Protein AF-A0A1C4CZJ8-F1 (afdb_monomer_lite)

Structure (mmCIF, N/CA/C/O backbone):
data_AF-A0A1C4CZJ8-F1
#
_entry.id   AF-A0A1C4CZJ8-F1
#
loop_
_atom_site.group_PDB
_atom_site.id
_atom_site.type_symbol
_atom_site.label_atom_id
_atom_site.label_alt_id
_atom_site.label_comp_id
_atom_site.label_asym_id
_atom_site.label_entity_id
_atom_site.label_seq_id
_atom_site.pdbx_PDB_ins_code
_atom_site.Cartn_x
_atom_site.Cartn_y
_atom_site.Cartn_z
_atom_site.occupancy
_atom_site.B_iso_or_equiv
_atom_site.auth_seq_id
_atom_site.auth_comp_id
_atom_site.auth_asym_id
_atom_site.auth_atom_id
_atom_site.pdbx_PDB_model_num
ATOM 1 N N . MET A 1 1 ? -1.685 67.846 -7.386 1.00 31.95 1 MET A N 1
ATOM 2 C CA . MET A 1 1 ? -1.400 66.617 -8.172 1.00 31.95 1 MET A CA 1
ATOM 3 C C . MET A 1 1 ? -0.117 66.010 -7.624 1.00 31.95 1 MET A C 1
ATOM 5 O O . MET A 1 1 ? 0.837 66.754 -7.534 1.00 31.95 1 MET A O 1
ATOM 9 N N . LYS A 1 2 ? 0.041 64.753 -7.216 1.00 33.94 2 LYS A N 1
ATOM 10 C CA . LYS A 1 2 ? -0.806 63.566 -7.037 1.00 33.94 2 LYS A CA 1
ATOM 11 C C . LYS A 1 2 ? -0.038 62.727 -5.995 1.00 33.94 2 LYS A C 1
ATOM 13 O O . LYS A 1 2 ? 1.091 62.341 -6.269 1.00 33.94 2 LYS A O 1
ATOM 18 N N . TYR A 1 3 ? -0.624 62.457 -4.831 1.00 34.44 3 TYR A N 1
ATOM 19 C CA . TYR A 1 3 ? -0.127 61.414 -3.932 1.00 34.44 3 TYR A CA 1
ATOM 20 C C . TYR A 1 3 ? -0.609 60.072 -4.488 1.00 34.44 3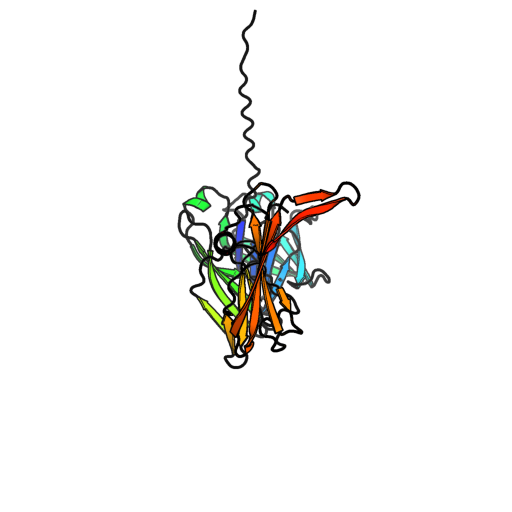 TYR A C 1
ATOM 22 O O . TYR A 1 3 ? -1.804 59.785 -4.441 1.00 34.44 3 TYR A O 1
ATOM 30 N N . ILE A 1 4 ? 0.287 59.275 -5.069 1.00 41.50 4 ILE A N 1
ATOM 31 C CA . ILE A 1 4 ? -0.025 57.895 -5.452 1.00 41.50 4 ILE A CA 1
ATOM 32 C C . ILE A 1 4 ? 0.259 57.027 -4.227 1.00 41.50 4 ILE A C 1
ATOM 34 O O . ILE A 1 4 ? 1.407 56.776 -3.874 1.00 41.50 4 ILE A O 1
ATOM 38 N N . LYS A 1 5 ? -0.816 56.617 -3.548 1.00 36.28 5 LYS A N 1
ATOM 39 C CA . LYS A 1 5 ? -0.796 55.536 -2.563 1.00 36.28 5 LYS A CA 1
ATOM 40 C C . LYS A 1 5 ? -0.409 54.247 -3.291 1.00 36.28 5 LYS A C 1
ATOM 42 O O . LYS A 1 5 ? -1.208 53.722 -4.062 1.00 36.28 5 LYS A O 1
ATOM 47 N N . CYS A 1 6 ? 0.785 53.726 -3.028 1.00 35.84 6 CYS A N 1
ATOM 48 C CA . CYS A 1 6 ? 1.094 52.328 -3.301 1.00 35.84 6 CYS A CA 1
ATOM 49 C C . CYS A 1 6 ? 0.347 51.478 -2.269 1.00 35.84 6 CYS A C 1
ATOM 51 O O . CYS A 1 6 ? 0.810 51.301 -1.145 1.00 35.84 6 CYS A O 1
ATOM 53 N N . ILE A 1 7 ? -0.840 50.995 -2.632 1.00 41.06 7 ILE A N 1
ATOM 54 C CA . ILE A 1 7 ? -1.474 49.885 -1.924 1.00 41.06 7 ILE A CA 1
ATOM 55 C C . ILE A 1 7 ? -0.689 48.639 -2.338 1.00 41.06 7 ILE A C 1
ATOM 57 O O . ILE A 1 7 ? -0.854 48.140 -3.450 1.00 41.06 7 ILE A O 1
ATOM 61 N N . LEU A 1 8 ? 0.210 48.178 -1.466 1.00 35.03 8 LEU A N 1
ATOM 62 C CA . LEU A 1 8 ? 0.761 46.829 -1.539 1.00 35.03 8 LEU A CA 1
ATOM 63 C C . LEU A 1 8 ? -0.397 45.874 -1.228 1.00 35.03 8 LEU A C 1
ATOM 65 O O . LEU A 1 8 ? -0.739 45.640 -0.071 1.00 35.03 8 LEU A O 1
ATOM 69 N N . LEU A 1 9 ? -1.060 45.384 -2.271 1.00 35.41 9 LEU A N 1
ATOM 70 C CA . LEU A 1 9 ? -1.997 44.279 -2.155 1.00 35.41 9 LEU A CA 1
ATOM 71 C C . LEU A 1 9 ? -1.159 42.995 -2.128 1.00 35.41 9 LEU A C 1
ATOM 73 O O . LEU A 1 9 ? -0.957 42.346 -3.152 1.00 35.41 9 LEU A O 1
ATOM 77 N N . THR A 1 10 ? -0.594 42.663 -0.968 1.00 40.28 10 THR A N 1
ATOM 78 C CA . THR A 1 10 ? -0.013 41.341 -0.730 1.00 40.28 10 THR A CA 1
ATOM 79 C C . THR A 1 10 ? -1.184 40.369 -0.658 1.00 40.28 10 THR A C 1
ATOM 81 O O . THR A 1 10 ? -1.762 40.141 0.402 1.00 40.28 10 THR A O 1
ATOM 84 N N . ILE A 1 11 ? -1.597 39.843 -1.810 1.00 35.19 11 ILE A N 1
ATOM 85 C CA . ILE A 1 11 ? -2.427 38.645 -1.856 1.00 35.19 11 ILE A CA 1
ATOM 86 C C . ILE A 1 11 ? -1.516 37.527 -1.345 1.00 35.19 11 ILE A C 1
ATOM 88 O O . ILE A 1 11 ? -0.786 36.900 -2.109 1.00 35.19 11 ILE A O 1
ATOM 92 N N . LEU A 1 12 ? -1.505 37.325 -0.026 1.00 32.09 12 LEU A N 1
ATOM 93 C CA . LEU A 1 12 ? -1.141 36.047 0.563 1.00 32.09 12 LEU A CA 1
ATOM 94 C C . LEU A 1 12 ? -2.204 35.065 0.066 1.00 32.09 12 LEU A C 1
ATOM 96 O O . LEU A 1 12 ? -3.232 34.857 0.704 1.00 32.09 12 LEU A O 1
ATOM 100 N N . LEU A 1 13 ? -1.967 34.503 -1.120 1.00 31.55 13 LEU A N 1
ATOM 101 C CA . LEU A 1 13 ? -2.431 33.168 -1.458 1.00 31.55 13 LEU A CA 1
ATOM 102 C C . LEU A 1 13 ? -1.753 32.257 -0.436 1.00 31.55 13 LEU A C 1
ATOM 104 O O . LEU A 1 13 ? -0.698 31.694 -0.702 1.00 31.55 13 LEU A O 1
ATOM 108 N N . ILE A 1 14 ? -2.301 32.201 0.777 1.00 34.28 14 ILE A N 1
ATOM 109 C CA . ILE A 1 14 ? -2.094 31.044 1.627 1.00 34.28 14 ILE A CA 1
ATOM 110 C C . ILE A 1 14 ? -2.815 29.961 0.825 1.00 34.28 14 ILE A C 1
ATOM 112 O O . ILE A 1 14 ? -4.039 30.075 0.678 1.00 34.28 14 ILE A O 1
ATOM 116 N N . PRO A 1 15 ? -2.111 29.000 0.193 1.00 33.44 15 PRO A N 1
ATOM 117 C CA . PRO A 1 15 ? -2.809 27.834 -0.321 1.00 33.44 15 PRO A CA 1
ATOM 118 C C . PRO A 1 15 ? -3.669 27.343 0.839 1.00 33.44 15 PRO A C 1
ATOM 120 O O . PRO A 1 15 ? -3.213 27.371 1.982 1.00 33.44 15 PRO A O 1
ATOM 123 N N . ALA A 1 16 ? -4.934 27.013 0.596 1.00 36.19 16 ALA A N 1
ATOM 124 C CA . ALA A 1 16 ? -5.705 26.309 1.603 1.00 36.19 16 ALA A CA 1
ATOM 125 C C . ALA A 1 16 ? -4.927 25.015 1.862 1.00 36.19 16 ALA A C 1
ATOM 127 O O . ALA A 1 16 ? -4.999 24.087 1.062 1.00 36.19 16 ALA A O 1
ATOM 128 N N . ILE A 1 17 ? -4.063 25.020 2.880 1.00 41.72 17 ILE A N 1
ATOM 129 C CA . ILE A 1 17 ? -3.249 23.872 3.230 1.00 41.72 17 ILE A CA 1
ATOM 130 C C . ILE A 1 17 ? -4.285 22.870 3.698 1.00 41.72 17 ILE A C 1
ATOM 132 O O . ILE A 1 17 ? -4.881 23.042 4.761 1.00 41.72 17 ILE A O 1
ATOM 136 N N . SER A 1 18 ? -4.571 21.887 2.847 1.00 44.38 18 SER A N 1
ATOM 137 C CA . SER A 1 18 ? -5.328 20.722 3.263 1.00 44.38 18 SER A CA 1
ATOM 138 C C . SER A 1 18 ? -4.590 20.162 4.470 1.00 44.38 18 SER A C 1
ATOM 140 O O . SER A 1 18 ? -3.428 19.768 4.373 1.00 44.38 18 SER A O 1
ATOM 142 N N . HIS A 1 19 ? -5.201 20.239 5.646 1.00 57.56 19 HIS A N 1
ATOM 143 C CA . HIS A 1 19 ? -4.617 19.677 6.847 1.00 57.56 19 HIS A CA 1
ATOM 144 C C . HIS A 1 19 ? -4.974 18.194 6.854 1.00 57.56 19 HIS A C 1
ATOM 146 O O . HIS A 1 19 ? -5.987 17.810 7.425 1.00 57.56 19 HIS A O 1
ATOM 152 N N . ALA A 1 20 ? -4.158 17.352 6.218 1.00 75.00 20 ALA A N 1
ATOM 153 C CA . ALA A 1 20 ? -4.261 15.911 6.416 1.00 75.00 20 ALA A CA 1
ATOM 154 C C . ALA A 1 20 ? -4.002 15.607 7.900 1.00 75.00 20 ALA A C 1
ATOM 156 O O . ALA A 1 20 ? -2.890 15.804 8.410 1.00 75.00 20 ALA A O 1
ATOM 157 N N . ILE A 1 21 ? -5.057 15.201 8.604 1.00 84.56 21 ILE A N 1
ATOM 158 C CA . ILE A 1 21 ? -5.032 14.816 10.013 1.00 84.56 21 ILE A CA 1
ATOM 159 C C . ILE A 1 21 ? -5.377 13.339 10.093 1.00 84.56 21 ILE A C 1
ATOM 161 O O . ILE A 1 21 ? -6.466 12.921 9.706 1.00 84.56 21 ILE A O 1
ATOM 165 N N . PHE A 1 22 ? -4.460 12.574 10.669 1.00 88.88 22 PHE A N 1
ATOM 166 C CA . PHE A 1 22 ? -4.646 11.165 10.955 1.00 88.88 22 PHE A CA 1
ATOM 167 C C . PHE A 1 22 ? -5.041 10.993 12.411 1.00 88.88 22 PHE A C 1
ATOM 169 O O . PHE A 1 22 ? -4.367 11.523 13.298 1.00 88.88 22 PHE A O 1
ATOM 176 N N . ARG A 1 23 ? -6.096 10.222 12.677 1.00 91.12 23 ARG A N 1
ATOM 177 C CA . ARG A 1 23 ? -6.500 9.871 14.044 1.00 91.12 23 ARG A CA 1
ATOM 178 C C . ARG A 1 23 ? -6.767 8.393 14.183 1.00 91.12 23 ARG A C 1
ATOM 180 O O . ARG A 1 23 ? -7.381 7.791 13.307 1.00 91.12 23 ARG A O 1
ATOM 187 N N . ILE A 1 24 ? -6.365 7.849 15.325 1.00 95.19 24 ILE A N 1
ATOM 188 C CA . ILE A 1 24 ? -6.707 6.489 15.728 1.00 95.19 24 ILE A CA 1
ATOM 189 C C . ILE A 1 24 ? -7.579 6.577 16.968 1.00 95.19 24 ILE A C 1
ATOM 191 O O . ILE A 1 24 ? -7.244 7.257 17.942 1.00 95.19 24 ILE A O 1
ATOM 195 N N . TYR A 1 25 ? -8.689 5.862 16.918 1.00 95.81 25 TYR A N 1
ATOM 196 C CA . TYR A 1 25 ? -9.592 5.672 18.032 1.00 95.81 25 TYR A CA 1
ATOM 197 C C . TYR A 1 25 ? -9.730 4.186 18.321 1.00 95.81 25 TYR A C 1
ATOM 199 O O . TYR A 1 25 ? -9.863 3.379 17.406 1.00 95.81 25 TYR A O 1
ATOM 207 N N . THR A 1 26 ? -9.751 3.820 19.595 1.00 97.50 26 THR A N 1
ATOM 208 C CA . THR A 1 26 ? -9.978 2.439 20.032 1.00 97.50 26 THR A CA 1
ATOM 209 C C . THR A 1 26 ? -11.101 2.403 21.050 1.00 97.50 26 THR A C 1
ATOM 211 O O . THR A 1 26 ? -11.226 3.322 21.862 1.00 97.50 26 THR A O 1
ATOM 214 N N . GLY A 1 27 ? -11.889 1.340 21.052 1.00 97.06 27 GLY A N 1
ATOM 215 C CA . GLY A 1 27 ? -12.958 1.160 22.022 1.00 97.06 27 GLY A CA 1
ATOM 216 C C . GLY A 1 27 ? -13.855 0.008 21.617 1.00 97.06 27 GLY A C 1
ATOM 217 O O . GLY A 1 27 ? -13.338 -1.044 21.247 1.00 97.06 27 GLY A O 1
ATOM 218 N N . THR A 1 28 ? -15.170 0.201 21.675 1.00 96.50 28 THR A N 1
ATOM 219 C CA . THR A 1 28 ? -16.133 -0.868 21.395 1.00 96.50 28 THR A CA 1
ATOM 220 C C . THR A 1 28 ? -17.272 -0.448 20.471 1.00 96.50 28 THR A C 1
ATOM 222 O O . THR A 1 28 ? -17.649 0.726 20.401 1.00 96.50 28 THR A O 1
ATOM 225 N N . ILE A 1 29 ? -17.834 -1.448 19.791 1.00 93.94 29 ILE A N 1
ATOM 226 C CA . ILE A 1 29 ? -19.174 -1.442 19.200 1.00 93.94 29 ILE A CA 1
ATOM 227 C C . ILE A 1 29 ? -19.956 -2.536 19.933 1.00 93.94 29 ILE A C 1
ATOM 229 O O . ILE A 1 29 ? -19.650 -3.722 19.819 1.00 93.94 29 ILE A O 1
ATOM 233 N N . GLY A 1 30 ? -20.920 -2.143 20.761 1.00 93.56 30 GLY A N 1
ATOM 234 C CA . GLY A 1 30 ? -21.559 -3.050 21.707 1.00 93.56 30 GLY A CA 1
ATOM 235 C C . GLY A 1 30 ? -20.534 -3.602 22.701 1.00 93.56 30 GLY A C 1
ATOM 236 O O . GLY A 1 30 ? -19.918 -2.847 23.454 1.00 93.56 30 GLY A O 1
ATOM 237 N N . GLN A 1 31 ? -20.362 -4.924 22.702 1.00 93.69 31 GLN A N 1
ATOM 238 C CA . GLN A 1 31 ? -19.385 -5.627 23.546 1.00 93.69 31 GLN A CA 1
ATOM 239 C C . GLN A 1 31 ? -18.069 -5.930 22.822 1.00 93.69 31 GLN A C 1
ATOM 241 O O . GLN A 1 31 ? -17.100 -6.332 23.465 1.00 93.69 31 GLN A O 1
ATOM 246 N N . ASP A 1 32 ? -18.036 -5.751 21.504 1.00 94.94 32 ASP A N 1
ATOM 247 C CA . ASP A 1 32 ? -16.915 -6.146 20.667 1.00 94.94 32 ASP A CA 1
ATOM 248 C C . ASP A 1 32 ? -15.930 -4.984 20.517 1.00 94.94 32 ASP A C 1
ATOM 250 O O . ASP A 1 32 ? -16.326 -3.824 20.376 1.00 94.94 32 ASP A O 1
ATOM 254 N N . ASN A 1 33 ? -14.631 -5.287 20.547 1.00 95.69 33 ASN A N 1
ATOM 255 C CA . ASN A 1 33 ? -13.595 -4.275 20.353 1.00 95.69 33 ASN A CA 1
ATOM 256 C C . ASN A 1 33 ? -13.649 -3.707 18.931 1.00 95.69 33 ASN A C 1
ATOM 258 O O . ASN A 1 33 ? -13.944 -4.418 17.972 1.00 95.69 33 ASN A O 1
ATOM 262 N N . ALA A 1 34 ? -13.295 -2.437 18.783 1.00 95.81 34 ALA A N 1
ATOM 263 C CA . ALA A 1 34 ? -13.169 -1.798 17.485 1.00 95.81 34 ALA A CA 1
ATOM 264 C C . ALA A 1 34 ? -12.045 -0.763 17.474 1.00 95.81 34 ALA A C 1
ATOM 266 O O . ALA A 1 34 ? -11.765 -0.095 18.475 1.00 95.81 34 ALA A O 1
ATOM 267 N N . GLU A 1 35 ? -11.424 -0.612 16.309 1.00 97.06 35 GLU A N 1
ATOM 268 C CA . GLU A 1 35 ? -10.385 0.382 16.061 1.00 97.06 35 GLU A CA 1
ATOM 269 C C . GLU A 1 35 ? -10.734 1.188 14.811 1.00 97.06 35 GLU A C 1
ATOM 271 O O . GLU A 1 35 ? -10.919 0.603 13.748 1.00 97.06 35 GLU A O 1
ATOM 276 N N . PHE A 1 36 ? -10.809 2.511 14.923 1.00 95.12 36 PHE A N 1
ATOM 277 C CA . PHE A 1 36 ? -11.159 3.421 13.835 1.00 95.12 36 PHE A CA 1
ATOM 278 C C . PHE A 1 36 ? -9.956 4.281 13.466 1.00 95.12 36 PHE A C 1
ATOM 280 O O . PHE A 1 36 ? -9.297 4.848 14.336 1.00 95.12 36 PHE A O 1
ATOM 287 N N . TYR A 1 37 ? -9.717 4.404 12.168 1.00 94.06 37 TYR A N 1
ATOM 288 C CA . TYR A 1 37 ? -8.604 5.126 11.573 1.00 94.06 37 TYR A CA 1
ATOM 289 C C . TYR A 1 37 ? -9.188 6.162 10.623 1.00 94.06 37 TYR A C 1
ATOM 291 O O . TYR A 1 37 ? -9.750 5.809 9.586 1.00 94.06 37 TYR A O 1
ATOM 299 N N . PHE A 1 38 ? -9.103 7.427 11.017 1.00 89.31 38 PHE A N 1
ATOM 300 C CA . PHE A 1 38 ? -9.581 8.558 10.230 1.00 89.31 38 PHE A CA 1
ATOM 301 C C . PHE A 1 38 ? -8.410 9.211 9.502 1.00 89.31 38 PHE A C 1
ATOM 303 O O . PHE A 1 38 ? -7.324 9.350 10.078 1.00 89.31 38 PHE A O 1
ATOM 310 N N . ASP A 1 39 ? -8.666 9.625 8.266 1.00 84.31 39 ASP A N 1
ATOM 311 C CA . ASP A 1 39 ? -7.752 10.376 7.417 1.00 84.31 39 ASP A CA 1
ATOM 312 C C . ASP A 1 39 ? -8.525 11.342 6.524 1.00 84.31 39 ASP A C 1
ATOM 314 O O . ASP A 1 39 ? -9.233 10.899 5.613 1.00 84.31 39 ASP A O 1
ATOM 318 N N . ASP A 1 40 ? -8.369 12.638 6.805 1.00 76.06 40 ASP A N 1
ATOM 319 C CA . ASP A 1 40 ? -9.119 13.727 6.173 1.00 76.06 40 ASP A CA 1
ATOM 320 C C . ASP A 1 40 ? -10.580 13.296 5.969 1.00 76.06 40 ASP A C 1
ATOM 322 O O . ASP A 1 40 ? -11.249 12.962 6.943 1.00 76.06 40 ASP A O 1
ATOM 326 N N . ASP A 1 41 ? -11.067 13.176 4.735 1.00 73.50 41 ASP A N 1
ATOM 327 C CA . ASP A 1 41 ? -12.464 12.870 4.429 1.00 73.50 41 ASP A CA 1
ATOM 328 C C . ASP A 1 41 ? -12.858 11.384 4.450 1.00 73.50 41 ASP A C 1
ATOM 330 O O . ASP A 1 41 ? -14.009 11.045 4.137 1.00 73.50 41 ASP A O 1
ATOM 334 N N . SER A 1 42 ? -11.946 10.505 4.850 1.00 79.19 42 SER A N 1
ATOM 335 C CA . SER A 1 42 ? -12.090 9.057 4.782 1.00 79.19 42 SER A CA 1
ATOM 336 C C . SER A 1 42 ? -11.835 8.381 6.129 1.00 79.19 42 SER A C 1
ATOM 338 O O . SER A 1 42 ? -11.189 8.920 7.029 1.00 79.19 42 SER A O 1
ATOM 340 N N . ALA A 1 43 ? -12.375 7.174 6.288 1.00 87.50 43 ALA A N 1
ATOM 341 C CA . ALA A 1 43 ? -12.109 6.368 7.464 1.00 87.50 43 ALA A CA 1
ATOM 342 C C . ALA A 1 43 ? -12.251 4.875 7.176 1.00 87.50 43 ALA A C 1
ATOM 344 O O . ALA A 1 43 ? -13.127 4.435 6.422 1.00 87.50 43 ALA A O 1
ATOM 345 N N . VAL A 1 44 ? -11.407 4.093 7.837 1.00 92.50 44 VAL A N 1
ATOM 346 C CA . VAL A 1 44 ? -11.492 2.633 7.890 1.00 92.50 44 VAL A CA 1
ATOM 347 C C . VAL A 1 44 ? -11.556 2.185 9.338 1.00 92.50 44 VAL A C 1
ATOM 349 O O . VAL A 1 44 ? -11.051 2.863 10.232 1.00 92.50 44 VAL A O 1
ATOM 352 N N . TYR A 1 45 ? -12.181 1.042 9.591 1.00 94.00 45 TYR A N 1
ATOM 353 C CA . TYR A 1 45 ? -12.188 0.465 10.925 1.00 94.00 45 TYR A CA 1
ATOM 354 C C . TYR A 1 45 ? -12.000 -1.048 10.894 1.00 94.00 45 TYR A C 1
ATOM 356 O O . TYR A 1 45 ? -12.360 -1.720 9.925 1.00 94.00 45 TYR A O 1
ATOM 364 N N . LEU A 1 46 ? -11.407 -1.568 11.964 1.00 95.56 46 LEU A N 1
ATOM 365 C CA . LEU A 1 46 ? -11.283 -2.993 12.227 1.00 95.56 46 LEU A CA 1
ATOM 366 C C . LEU A 1 46 ? -12.409 -3.411 13.167 1.00 95.56 46 LEU A C 1
ATOM 368 O O . LEU A 1 46 ? -12.482 -2.941 14.305 1.00 95.56 46 LEU A O 1
ATOM 372 N N . ASP A 1 47 ? -13.271 -4.296 12.681 1.00 91.44 47 ASP A N 1
ATOM 373 C CA . ASP A 1 47 ? -14.278 -4.973 13.490 1.00 91.44 47 ASP A CA 1
ATOM 374 C C . ASP A 1 47 ? -13.608 -6.102 14.280 1.00 91.44 47 ASP A C 1
ATOM 376 O O . ASP A 1 47 ? -13.108 -7.060 13.687 1.00 91.44 47 ASP A O 1
ATOM 380 N N . GLY A 1 48 ? -13.568 -5.988 15.607 1.00 89.38 48 GLY A N 1
ATOM 381 C CA . GLY A 1 48 ? -12.894 -6.959 16.466 1.00 89.38 48 GLY A CA 1
ATOM 382 C C . GLY A 1 48 ? -13.625 -8.290 16.610 1.00 89.38 48 GLY A C 1
ATOM 383 O O . GLY A 1 48 ? -13.002 -9.259 17.028 1.00 89.38 48 GLY A O 1
ATOM 384 N N . LYS A 1 49 ? -14.911 -8.375 16.253 1.00 89.38 49 LYS A N 1
ATOM 385 C CA . LYS A 1 49 ? -15.656 -9.640 16.265 1.00 89.38 49 LYS A CA 1
ATOM 386 C C . LYS A 1 49 ? -15.351 -10.466 15.027 1.00 89.38 49 LYS A C 1
ATOM 388 O O . LYS A 1 49 ? -15.123 -11.670 15.104 1.00 89.38 49 LYS A O 1
ATOM 393 N N . GLU A 1 50 ? -15.401 -9.810 13.871 1.00 89.88 50 GLU A N 1
ATOM 394 C CA . GLU A 1 50 ? -15.251 -10.466 12.571 1.00 89.88 50 GLU A CA 1
ATOM 395 C C . GLU A 1 50 ? -13.796 -10.496 12.090 1.00 89.88 50 GLU A C 1
ATOM 397 O O . GLU A 1 50 ? -13.493 -11.208 11.135 1.00 89.88 50 GLU A O 1
ATOM 402 N N . HIS A 1 51 ? -12.911 -9.712 12.714 1.00 91.44 51 HIS A N 1
ATOM 403 C CA . HIS A 1 51 ? -11.541 -9.454 12.258 1.00 91.44 51 HIS A CA 1
ATOM 404 C C . HIS A 1 51 ? -11.499 -8.966 10.803 1.00 91.44 51 HIS A C 1
ATOM 406 O O . HIS A 1 51 ? -10.631 -9.338 10.007 1.00 91.44 51 HIS A O 1
ATOM 412 N N . GLN A 1 52 ? -12.479 -8.135 10.440 1.00 90.38 52 GLN A N 1
ATOM 413 C CA . GLN A 1 52 ? -12.624 -7.593 9.096 1.00 90.38 52 GLN A CA 1
ATOM 414 C C . GLN A 1 52 ? -12.348 -6.100 9.070 1.00 90.38 52 GLN A C 1
ATOM 416 O O . GLN A 1 52 ? -12.839 -5.338 9.903 1.00 90.38 52 GLN A O 1
ATOM 421 N N . VAL A 1 53 ? -11.599 -5.692 8.048 1.00 93.25 53 VAL A N 1
ATOM 422 C CA . VAL A 1 53 ? -11.443 -4.286 7.698 1.00 93.25 53 VAL A CA 1
ATOM 423 C C . VAL A 1 53 ? -12.686 -3.837 6.944 1.00 93.25 53 VAL A C 1
ATOM 425 O O . VAL A 1 53 ? -13.094 -4.439 5.945 1.00 93.25 53 VAL A O 1
ATOM 428 N N . LYS A 1 54 ? -13.289 -2.764 7.434 1.00 92.12 54 LYS A N 1
ATOM 429 C CA . LYS A 1 54 ? -14.473 -2.136 6.864 1.00 92.12 54 LYS A CA 1
ATOM 430 C C . LYS A 1 54 ? -14.147 -0.688 6.531 1.00 92.12 54 LYS A C 1
ATOM 432 O O . LYS A 1 54 ? -13.361 -0.034 7.214 1.00 92.12 54 LYS A O 1
ATOM 437 N N . ARG A 1 55 ? -14.753 -0.189 5.460 1.00 89.44 55 ARG A N 1
ATOM 438 C CA . ARG A 1 55 ? -14.599 1.197 5.018 1.00 89.44 55 ARG A CA 1
ATOM 439 C C . ARG A 1 55 ? -15.853 1.982 5.361 1.00 89.44 55 ARG A C 1
ATOM 441 O O . ARG A 1 55 ? -16.964 1.495 5.154 1.00 89.44 55 ARG A O 1
ATOM 448 N N . LEU A 1 56 ? -15.676 3.203 5.845 1.00 87.06 56 LEU A N 1
ATOM 449 C CA . LEU A 1 56 ? -16.764 4.145 6.063 1.00 87.06 56 LEU A CA 1
ATOM 450 C C . LEU A 1 56 ? -16.945 5.039 4.825 1.00 87.06 56 LEU A C 1
ATOM 452 O O . LEU A 1 56 ? -15.984 5.344 4.115 1.00 87.06 56 LEU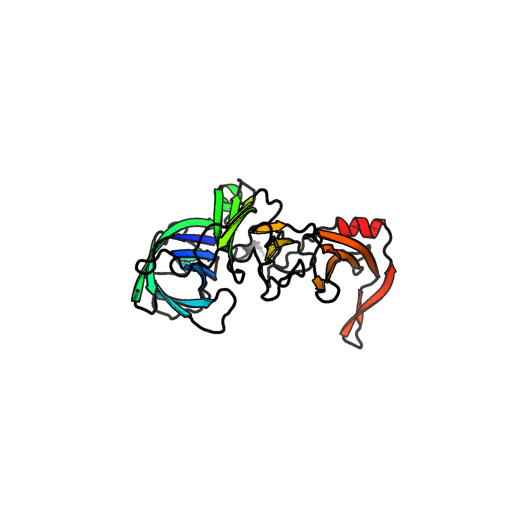 A O 1
ATOM 456 N N . SER A 1 57 ? -18.184 5.449 4.539 1.00 81.94 57 SER A N 1
ATOM 457 C CA . SER A 1 57 ? -18.469 6.462 3.515 1.00 81.94 57 SER A CA 1
ATOM 458 C C . SER A 1 57 ? -17.712 7.753 3.794 1.00 81.94 57 SER A C 1
ATOM 460 O O . SER A 1 57 ? -17.439 8.076 4.950 1.00 81.94 57 SER A O 1
ATOM 462 N N . PHE A 1 58 ? -17.463 8.530 2.740 1.00 72.31 58 PHE A N 1
ATOM 463 C CA . PHE A 1 58 ? -16.844 9.839 2.882 1.00 72.31 58 PHE A CA 1
ATOM 464 C C . PHE A 1 58 ? -17.607 10.722 3.865 1.00 72.31 58 PHE A C 1
ATOM 466 O O . PHE A 1 58 ? -18.842 10.793 3.855 1.00 72.31 58 PHE A O 1
ATOM 473 N N . ILE A 1 59 ? -16.847 11.473 4.655 1.00 66.19 59 ILE A N 1
ATOM 474 C CA . ILE A 1 59 ? -17.365 12.359 5.699 1.00 66.19 59 ILE A CA 1
ATOM 475 C C . ILE A 1 59 ? -18.124 13.572 5.089 1.00 66.19 59 ILE A C 1
ATOM 477 O O . ILE A 1 59 ? -18.760 14.374 5.769 1.00 66.19 59 ILE A O 1
ATOM 481 N N . ARG A 1 60 ? -18.143 13.728 3.763 1.00 58.34 60 ARG A N 1
ATOM 482 C CA . ARG A 1 60 ? -18.865 14.824 3.092 1.00 58.34 60 ARG A CA 1
ATOM 483 C C . ARG A 1 60 ? -20.321 14.486 2.724 1.00 58.34 60 ARG A C 1
ATOM 485 O O . ARG A 1 60 ? -21.081 15.403 2.414 1.00 58.34 60 ARG A O 1
ATOM 492 N N . GLU A 1 61 ? -20.762 13.224 2.815 1.00 54.84 61 GLU A N 1
ATOM 493 C CA . GLU A 1 61 ? -22.148 12.792 2.513 1.00 54.84 61 GLU A CA 1
ATOM 494 C C . GLU A 1 61 ? -23.149 13.102 3.657 1.00 54.84 61 GLU A C 1
ATOM 496 O O . GLU A 1 61 ? -23.816 12.221 4.197 1.00 54.84 61 GLU A O 1
ATOM 501 N N . ARG A 1 62 ? -23.249 14.375 4.060 1.00 56.38 62 ARG A N 1
ATOM 502 C CA . ARG A 1 62 ? -24.015 14.828 5.235 1.00 56.38 62 ARG A CA 1
ATOM 503 C C . ARG A 1 62 ? -25.540 14.699 5.069 1.00 56.38 62 ARG A C 1
ATOM 505 O O . ARG A 1 62 ? -26.130 15.341 4.201 1.00 56.38 62 ARG A O 1
ATOM 512 N N . GLU A 1 63 ? -26.198 14.047 6.031 1.00 53.09 63 GLU A N 1
ATOM 513 C CA . GLU A 1 63 ? -27.577 14.385 6.422 1.00 53.09 63 GLU A CA 1
ATOM 514 C C . GLU A 1 63 ? -27.504 15.547 7.432 1.00 53.09 63 GLU A C 1
ATOM 516 O O . GLU A 1 63 ? -26.819 15.463 8.451 1.00 53.09 63 GLU A O 1
ATOM 521 N N . ARG A 1 64 ? -28.123 16.696 7.127 1.00 50.09 64 ARG A N 1
ATOM 522 C CA . ARG A 1 64 ? -28.148 17.862 8.033 1.00 50.09 64 ARG A CA 1
ATOM 523 C C . ARG A 1 64 ? -28.903 17.452 9.306 1.00 50.09 64 ARG A C 1
ATOM 525 O O . ARG A 1 64 ? -30.101 17.280 9.151 1.00 50.09 64 ARG A O 1
ATOM 532 N N . ASN A 1 65 ? -28.243 17.232 10.461 1.00 53.72 65 ASN A N 1
ATOM 533 C CA . ASN A 1 65 ? -28.800 17.240 11.846 1.00 53.72 65 ASN A CA 1
ATOM 534 C C . ASN A 1 65 ? -27.805 16.670 12.903 1.00 53.72 65 ASN A C 1
ATOM 536 O O . ASN A 1 65 ? -28.074 15.608 13.455 1.00 53.72 65 ASN A O 1
ATOM 540 N N . ASP A 1 66 ? -26.664 17.330 13.167 1.00 57.66 66 ASP A N 1
ATOM 541 C CA . ASP A 1 66 ? -25.704 17.090 14.291 1.00 57.66 66 ASP A CA 1
ATOM 542 C C . ASP A 1 66 ? -25.274 15.636 14.603 1.00 57.66 66 ASP A C 1
ATOM 544 O O . ASP A 1 66 ? -24.696 15.326 15.647 1.00 57.66 66 ASP A O 1
ATOM 548 N N . LYS A 1 67 ? -25.542 14.731 13.667 1.00 63.25 67 LYS A N 1
ATOM 549 C CA . LYS A 1 67 ? -25.234 13.309 13.689 1.00 63.25 67 LYS A CA 1
ATOM 550 C C . LYS A 1 67 ? -24.450 13.009 12.432 1.00 63.25 67 LYS A C 1
ATOM 552 O O . LYS A 1 67 ? -24.886 13.359 11.331 1.00 63.25 67 LYS A O 1
ATOM 557 N N . PHE A 1 68 ? -23.305 12.363 12.596 1.00 72.31 68 PHE A N 1
ATOM 558 C CA . PHE A 1 68 ? -22.510 11.941 11.462 1.00 72.31 68 PHE A CA 1
ATOM 559 C C . PHE A 1 68 ? -22.852 10.498 11.100 1.00 72.31 68 PHE A C 1
ATOM 561 O O . PHE A 1 68 ? -22.690 9.593 11.912 1.00 72.31 68 PHE A O 1
ATOM 568 N N . ASN A 1 69 ? -23.372 10.300 9.890 1.00 77.88 69 ASN A N 1
ATOM 569 C CA . ASN A 1 69 ? -23.896 9.026 9.414 1.00 77.88 69 ASN A CA 1
ATOM 570 C C . ASN A 1 69 ? -22.923 8.395 8.418 1.00 77.88 69 ASN A C 1
ATOM 572 O O . ASN A 1 69 ? -22.894 8.769 7.247 1.00 77.88 69 ASN A O 1
ATOM 576 N N . PHE A 1 70 ? -22.172 7.401 8.864 1.00 82.88 70 PHE A N 1
ATOM 577 C CA . PHE A 1 70 ? -21.319 6.598 8.008 1.00 82.88 70 PHE A CA 1
ATOM 578 C C . PHE A 1 70 ? -22.090 5.409 7.452 1.00 82.88 70 PHE A C 1
ATOM 580 O O . PHE A 1 70 ? -22.561 4.561 8.206 1.00 82.88 70 PHE A O 1
ATOM 587 N N . LYS A 1 71 ? -22.179 5.294 6.127 1.00 85.12 71 LYS A N 1
ATOM 588 C CA . LYS A 1 71 ? -22.477 3.994 5.513 1.00 85.12 71 LYS A CA 1
ATOM 589 C C . LYS A 1 71 ? -21.225 3.134 5.636 1.00 85.12 71 LYS A C 1
ATOM 591 O O . LYS A 1 71 ? -20.126 3.613 5.368 1.00 85.12 71 LYS A O 1
ATOM 596 N N . VAL A 1 72 ? -21.395 1.880 6.020 1.00 83.56 72 VAL A N 1
ATOM 597 C CA . VAL A 1 72 ? -20.297 0.923 6.152 1.00 83.56 72 VAL A CA 1
ATOM 598 C C . VAL A 1 72 ? -20.277 0.007 4.940 1.00 83.56 72 VAL A C 1
ATOM 600 O O . VAL A 1 72 ? -21.313 -0.522 4.536 1.00 83.56 72 VAL A O 1
ATOM 603 N N . TYR A 1 73 ? -19.092 -0.211 4.385 1.00 86.25 73 TYR A N 1
ATOM 604 C CA . TYR A 1 73 ? -18.851 -1.054 3.223 1.00 86.25 73 TYR A CA 1
ATOM 605 C C . TYR A 1 73 ? -17.757 -2.084 3.511 1.00 86.25 73 TYR A C 1
ATOM 607 O O . TYR A 1 73 ? -16.943 -1.915 4.424 1.00 86.25 73 TYR A O 1
ATOM 615 N N . TYR A 1 74 ? -17.690 -3.131 2.685 1.00 82.88 74 TYR A N 1
ATOM 616 C CA . TYR A 1 74 ? -16.478 -3.947 2.611 1.00 82.88 74 TYR A CA 1
ATOM 617 C C . TYR A 1 74 ? -15.318 -3.073 2.130 1.00 82.88 74 TYR A C 1
ATOM 619 O O . TYR A 1 74 ? -15.506 -2.252 1.232 1.00 82.88 74 TYR A O 1
ATOM 627 N N . ALA A 1 75 ? -14.119 -3.279 2.679 1.00 78.56 75 ALA A N 1
ATOM 628 C CA . ALA A 1 75 ? -12.945 -2.478 2.329 1.00 78.56 75 ALA A CA 1
ATOM 629 C C . ALA A 1 75 ? -12.704 -2.364 0.809 1.00 78.56 75 ALA A C 1
ATOM 631 O O . ALA A 1 75 ? -12.447 -1.272 0.310 1.00 78.56 75 ALA A O 1
ATOM 632 N N . ASN A 1 76 ? -12.907 -3.464 0.072 1.00 72.19 76 ASN A N 1
ATOM 633 C CA . ASN A 1 76 ? -12.637 -3.549 -1.367 1.00 72.19 76 ASN A CA 1
ATOM 634 C C . ASN A 1 76 ? -13.901 -3.359 -2.245 1.00 72.19 76 ASN A C 1
ATOM 636 O O . ASN A 1 76 ? -13.877 -3.673 -3.435 1.00 72.19 76 ASN A O 1
ATOM 640 N N . SER A 1 77 ? -15.050 -2.917 -1.701 1.00 70.62 77 SER A N 1
ATOM 641 C CA . SER A 1 77 ? -16.285 -2.802 -2.500 1.00 70.62 77 SER A CA 1
ATOM 642 C C . SER A 1 77 ? -17.319 -1.807 -1.974 1.00 70.62 77 SER A C 1
ATOM 644 O O . SER A 1 77 ? -17.832 -1.961 -0.873 1.00 70.62 77 SER A O 1
ATOM 646 N N . PHE A 1 78 ? -17.773 -0.894 -2.840 1.00 67.31 78 PHE A N 1
ATOM 647 C CA . PHE A 1 78 ? -18.927 -0.013 -2.590 1.00 67.31 78 PHE A CA 1
ATOM 648 C C . PHE A 1 78 ? -20.278 -0.607 -3.012 1.00 67.31 78 PHE A C 1
ATOM 650 O O . PHE A 1 78 ? -21.301 0.075 -2.986 1.00 67.31 78 PHE A O 1
ATOM 657 N N . LYS A 1 79 ? -20.312 -1.870 -3.455 1.00 71.38 79 LYS A N 1
ATOM 658 C CA . LYS A 1 79 ? -21.513 -2.438 -4.090 1.00 71.38 79 LYS A CA 1
ATOM 659 C C . LYS A 1 79 ? -22.666 -2.671 -3.115 1.00 71.38 79 LYS A C 1
ATOM 661 O O . LYS A 1 79 ? -23.817 -2.687 -3.543 1.00 71.38 79 LYS A O 1
ATOM 666 N N . LYS A 1 80 ? -22.377 -2.884 -1.828 1.00 74.38 80 LYS A N 1
ATOM 667 C CA . LYS A 1 80 ? -23.387 -3.196 -0.813 1.00 74.38 80 LYS A CA 1
ATOM 668 C C . LYS A 1 80 ? -23.047 -2.527 0.515 1.00 74.38 80 LYS A C 1
ATOM 670 O O . LYS A 1 80 ? -21.960 -2.733 1.046 1.00 74.38 80 LYS A O 1
ATOM 675 N N . ILE A 1 81 ? -24.005 -1.767 1.041 1.00 77.38 81 ILE A N 1
ATOM 676 C CA . ILE A 1 81 ? -23.960 -1.237 2.406 1.00 77.38 81 ILE A CA 1
ATOM 677 C C . ILE A 1 81 ? -24.145 -2.414 3.371 1.00 77.38 81 ILE A C 1
ATOM 679 O O . ILE A 1 81 ? -25.085 -3.198 3.218 1.00 77.38 81 ILE A O 1
ATOM 683 N N . LEU A 1 82 ? -23.236 -2.543 4.330 1.00 80.25 82 LEU A N 1
ATOM 684 C CA . LEU A 1 82 ? -23.260 -3.573 5.369 1.00 80.25 82 LEU A CA 1
ATOM 685 C C . LEU A 1 82 ? -23.983 -3.103 6.620 1.00 80.25 82 LEU A C 1
ATOM 687 O O . LEU A 1 82 ? -24.729 -3.866 7.221 1.00 80.25 82 LEU A O 1
ATOM 691 N N . ASP A 1 83 ? -23.743 -1.852 6.991 1.00 81.19 83 ASP A N 1
ATOM 692 C CA . ASP A 1 83 ? -24.188 -1.263 8.245 1.00 81.19 83 ASP A CA 1
ATOM 693 C C . ASP A 1 83 ? -24.266 0.267 8.083 1.00 81.19 83 ASP A C 1
ATOM 695 O O . ASP A 1 83 ? -23.837 0.834 7.067 1.00 81.19 83 ASP A O 1
ATOM 699 N N . LYS A 1 84 ? -24.818 0.943 9.085 1.00 86.12 84 LYS A N 1
ATOM 700 C CA . LYS A 1 84 ? -24.786 2.389 9.250 1.00 86.12 84 LYS A CA 1
ATOM 701 C C . LYS A 1 84 ? -24.256 2.691 10.648 1.00 86.12 84 LYS A C 1
ATOM 703 O O . LYS A 1 84 ? -24.893 2.349 11.635 1.00 86.12 84 LYS A O 1
ATOM 708 N N . ILE A 1 85 ? -23.113 3.357 10.725 1.00 88.69 85 ILE A N 1
ATOM 709 C CA . ILE A 1 85 ? -22.552 3.837 11.986 1.00 88.69 85 ILE A CA 1
ATOM 710 C C . ILE A 1 85 ? -22.926 5.302 12.148 1.00 88.69 85 ILE A C 1
ATOM 712 O O . ILE A 1 85 ? -22.684 6.116 11.258 1.00 88.69 85 ILE A O 1
ATOM 716 N N . VAL A 1 86 ? -23.510 5.639 13.289 1.00 87.69 86 VAL A N 1
ATOM 717 C CA . VAL A 1 86 ? -23.817 7.016 13.659 1.00 87.69 86 VAL A CA 1
ATOM 718 C C . VAL A 1 86 ? -22.877 7.443 14.767 1.00 87.69 86 VAL A C 1
ATOM 720 O O . VAL A 1 86 ? -22.866 6.810 15.815 1.00 87.69 86 VAL A O 1
ATOM 723 N N . ILE A 1 87 ? -22.122 8.519 14.554 1.00 87.94 87 ILE A N 1
ATOM 724 C CA . ILE A 1 87 ? -21.357 9.196 15.606 1.00 87.94 87 ILE A CA 1
ATOM 725 C C . ILE A 1 87 ? -22.110 10.463 16.013 1.00 87.94 87 ILE A C 1
ATOM 727 O O . ILE A 1 87 ? -22.529 11.262 15.170 1.00 87.94 87 ILE A O 1
ATOM 731 N N . GLU A 1 88 ? -22.322 10.624 17.312 1.00 87.00 88 GLU A N 1
ATOM 732 C CA . GLU A 1 88 ? -23.095 11.714 17.899 1.00 87.00 88 GLU A CA 1
ATOM 733 C C . GLU A 1 88 ? -22.221 12.926 18.233 1.00 87.00 88 GLU A C 1
ATOM 735 O O . GLU A 1 88 ? -21.020 12.800 18.475 1.00 87.00 88 GLU A O 1
ATOM 740 N N . ASN A 1 89 ? -22.845 14.111 18.274 1.00 78.56 89 ASN A N 1
ATOM 741 C CA . ASN A 1 89 ? -22.219 15.386 18.651 1.00 78.56 89 ASN A CA 1
ATOM 742 C C . ASN A 1 89 ? -20.976 15.744 17.818 1.00 78.56 89 ASN A C 1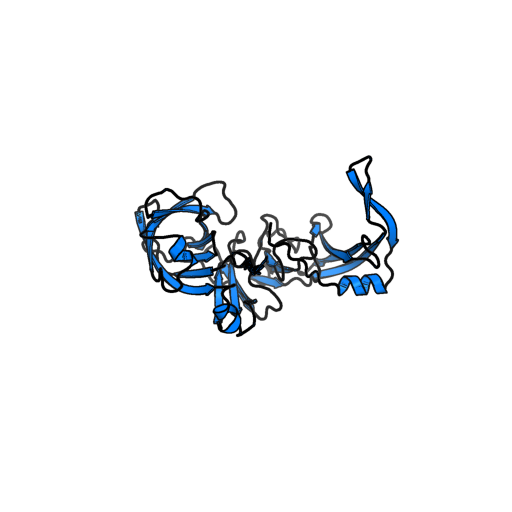
ATOM 744 O O . ASN A 1 89 ? -20.066 16.422 18.294 1.00 78.56 89 ASN A O 1
ATOM 748 N N . PHE A 1 90 ? -20.936 15.281 16.571 1.00 78.25 90 PHE A N 1
ATOM 749 C CA . PHE A 1 90 ? -19.791 15.400 15.680 1.00 78.25 90 PHE A CA 1
ATOM 750 C C . PHE A 1 90 ? -19.933 16.614 14.752 1.00 78.25 90 PHE A C 1
ATOM 752 O O . PHE A 1 90 ? -20.851 16.679 13.932 1.00 78.25 90 PHE A O 1
ATOM 759 N N . ASP A 1 91 ? -18.994 17.551 14.852 1.00 77.38 91 ASP A N 1
ATOM 760 C CA . ASP A 1 91 ? -18.854 18.716 13.988 1.00 77.38 91 ASP A CA 1
ATOM 761 C C . ASP A 1 91 ? -17.613 18.550 13.112 1.00 77.38 91 ASP A C 1
ATOM 763 O O . ASP A 1 91 ? -16.494 18.393 13.600 1.00 77.38 91 ASP A O 1
ATOM 767 N N . LEU A 1 92 ? -17.827 18.604 11.799 1.00 74.00 92 LEU A N 1
ATOM 768 C CA . LEU A 1 92 ? -16.785 18.374 10.808 1.00 74.00 92 LEU A CA 1
ATOM 769 C C . LEU A 1 92 ? -15.682 19.439 10.828 1.00 74.00 92 LEU A C 1
ATOM 771 O O . LEU A 1 92 ? -14.507 19.118 10.667 1.00 74.00 92 LEU A O 1
ATOM 775 N N . GLY A 1 93 ? -16.066 20.705 10.995 1.00 73.25 93 GLY A N 1
ATOM 776 C CA . GLY A 1 93 ? -15.120 21.814 10.997 1.00 73.25 93 GLY A CA 1
ATOM 777 C C . GLY A 1 93 ? -14.220 21.741 12.223 1.00 73.25 93 GLY A C 1
ATOM 778 O O . GLY A 1 93 ? -13.004 21.851 12.108 1.00 73.25 93 GLY A O 1
ATOM 779 N N . ILE A 1 94 ? -14.802 21.469 13.390 1.00 74.88 94 ILE A N 1
ATOM 780 C CA . ILE A 1 94 ? -14.036 21.270 14.621 1.00 74.88 94 ILE A CA 1
ATOM 781 C C . ILE A 1 94 ? -13.165 20.018 14.496 1.00 74.88 94 ILE A C 1
ATOM 783 O O . ILE A 1 94 ? -11.982 20.073 14.826 1.00 74.88 94 ILE A O 1
ATOM 787 N N . PHE A 1 95 ? -13.703 18.918 13.960 1.00 76.12 95 PHE A N 1
ATOM 788 C CA . PHE A 1 95 ? -12.940 17.690 13.771 1.00 76.12 95 PHE A CA 1
ATOM 789 C C . PHE A 1 95 ? -11.680 17.946 12.927 1.00 76.12 95 PHE A C 1
ATOM 791 O O . PHE A 1 95 ? -10.608 17.527 13.340 1.00 76.12 95 PHE A O 1
ATOM 798 N N . TYR A 1 96 ? -11.723 18.695 11.825 1.00 71.81 96 TYR A N 1
ATOM 799 C CA . TYR A 1 96 ? -10.508 18.928 11.021 1.00 71.81 96 TYR A CA 1
ATOM 800 C C . TYR A 1 96 ? -9.586 20.049 11.493 1.00 71.81 96 TYR A C 1
ATOM 802 O O . TYR A 1 96 ? -8.478 20.175 10.974 1.00 71.81 96 TYR A O 1
ATOM 810 N N . HIS A 1 97 ? -9.996 20.879 12.447 1.00 68.56 97 HIS A N 1
ATOM 811 C CA . HIS A 1 97 ? -9.209 22.060 12.809 1.00 68.56 97 HIS A CA 1
ATOM 812 C C . HIS A 1 97 ? -8.714 22.044 14.254 1.00 68.56 97 HIS A C 1
ATOM 814 O O . HIS A 1 97 ? -7.609 22.520 14.523 1.00 68.56 97 HIS A O 1
ATOM 820 N N . ASP A 1 98 ? -9.450 21.425 15.172 1.00 70.00 98 ASP A N 1
ATOM 821 C CA . ASP A 1 98 ? -9.107 21.403 16.589 1.00 70.00 98 ASP A CA 1
ATOM 822 C C . ASP A 1 98 ? -8.411 20.085 16.979 1.00 70.00 98 ASP A C 1
ATOM 824 O O . ASP A 1 98 ? -8.925 18.992 16.740 1.00 70.00 98 ASP A O 1
ATOM 828 N N . ALA A 1 99 ? -7.201 20.190 17.544 1.00 61.28 99 ALA A N 1
ATOM 829 C CA . ALA A 1 99 ? -6.426 19.036 18.015 1.00 61.28 99 ALA A CA 1
ATOM 830 C C . ALA A 1 99 ? -7.003 18.419 19.297 1.00 61.28 99 ALA A C 1
ATOM 832 O O . ALA A 1 99 ? -6.888 17.214 19.524 1.00 61.28 99 ALA A O 1
ATOM 833 N N . ASP A 1 100 ? -7.616 19.247 20.140 1.00 67.69 100 ASP A N 1
ATOM 834 C CA . ASP A 1 100 ? -8.046 18.862 21.485 1.00 67.69 100 ASP A CA 1
ATOM 835 C C . ASP A 1 100 ? -9.529 18.473 21.513 1.00 67.69 100 ASP A C 1
ATOM 837 O O . ASP A 1 100 ? -10.017 17.865 22.470 1.00 67.69 100 ASP A O 1
ATOM 841 N N . ALA A 1 101 ? -10.250 18.749 20.426 1.00 71.12 101 ALA A N 1
ATOM 842 C CA . ALA A 1 101 ? -11.606 18.273 20.243 1.00 71.12 101 ALA A CA 1
ATOM 843 C C . ALA A 1 101 ? -11.662 16.750 20.022 1.00 71.12 101 ALA A C 1
ATOM 845 O O . ALA A 1 101 ? -10.740 16.112 19.499 1.00 71.12 101 ALA A O 1
ATOM 846 N N . TYR A 1 102 ? -12.803 16.166 20.399 1.00 83.44 102 TYR A N 1
ATOM 847 C CA . TYR A 1 102 ? -13.142 14.765 20.140 1.00 83.44 102 TYR A CA 1
ATOM 848 C C . TYR A 1 102 ? -12.156 13.748 20.721 1.00 83.44 102 TYR A C 1
ATOM 850 O O . TYR A 1 102 ? -11.762 12.799 20.046 1.00 83.44 102 TYR A O 1
ATOM 858 N N . GLN A 1 103 ? -11.784 13.898 21.996 1.00 90.00 103 GLN A N 1
ATOM 859 C CA . GLN A 1 103 ? -11.044 12.848 22.710 1.00 90.00 103 GLN A CA 1
ATOM 860 C C . GLN A 1 103 ? -11.847 11.540 22.821 1.00 90.00 103 GLN A C 1
ATOM 862 O O . GLN A 1 103 ? -11.270 10.454 22.856 1.00 90.00 103 GLN A O 1
ATOM 867 N N . TYR A 1 104 ? -13.175 11.648 22.827 1.00 92.06 104 TYR A N 1
ATOM 868 C CA . TYR A 1 104 ? -14.105 10.528 22.838 1.00 92.06 104 TYR A CA 1
ATOM 869 C C . TYR A 1 104 ? -15.091 10.667 21.681 1.00 92.06 104 TYR A C 1
ATOM 871 O O . TYR A 1 104 ? -15.531 11.777 21.376 1.00 92.06 104 TYR A O 1
ATOM 879 N N . LEU A 1 105 ? -15.451 9.543 21.067 1.00 91.62 105 LEU A N 1
ATOM 880 C CA . LEU A 1 105 ? -16.549 9.449 20.109 1.00 91.62 105 LEU A CA 1
ATOM 881 C C . LEU A 1 105 ? -17.578 8.465 20.652 1.00 91.62 105 LEU A C 1
ATOM 883 O O . LEU A 1 105 ? -17.233 7.342 21.020 1.00 91.62 105 LEU A O 1
ATOM 887 N N . THR A 1 106 ? -18.837 8.884 20.684 1.00 93.69 106 THR A N 1
ATOM 888 C CA . THR A 1 106 ? -19.964 8.037 21.077 1.00 93.69 106 THR A CA 1
ATOM 889 C C . THR A 1 106 ? -20.962 7.939 19.941 1.00 93.69 106 THR A C 1
ATOM 891 O O . THR A 1 106 ? -21.057 8.842 19.108 1.00 93.69 106 THR A O 1
ATOM 894 N N . GLY A 1 107 ? -21.691 6.834 19.875 1.00 92.56 107 GLY A N 1
ATOM 895 C CA . GLY A 1 107 ? -22.541 6.567 18.729 1.00 92.56 107 GLY A CA 1
ATOM 896 C C . GLY A 1 107 ? -23.344 5.285 18.834 1.00 92.56 107 GLY A C 1
ATOM 897 O O . GLY A 1 107 ? -23.459 4.698 19.908 1.00 92.56 107 GLY A O 1
ATOM 898 N N . TYR A 1 108 ? -23.873 4.837 17.701 1.00 92.19 108 TYR A N 1
ATOM 899 C CA . TYR A 1 108 ? -24.551 3.549 17.582 1.00 92.19 108 TYR A CA 1
ATOM 900 C C . TYR A 1 108 ? -24.452 2.966 16.167 1.00 92.19 108 TYR A C 1
ATOM 902 O O . TYR A 1 108 ? -24.337 3.707 15.188 1.00 92.19 108 TYR A O 1
ATOM 910 N N . SER A 1 109 ? -24.495 1.636 16.058 1.00 89.75 109 SER A N 1
ATOM 911 C CA . SER A 1 109 ? -24.646 0.909 14.784 1.00 89.75 109 SER A CA 1
ATOM 912 C C . SER A 1 109 ? -26.108 0.884 14.311 1.00 89.75 109 SER A C 1
ATOM 914 O O . SER A 1 109 ? -27.015 1.299 15.041 1.00 89.75 109 SER A O 1
ATOM 916 N N . LEU A 1 110 ? -26.384 0.336 13.120 1.00 81.94 110 LEU A N 1
ATOM 917 C CA . LEU A 1 110 ? -27.754 0.158 12.617 1.00 81.94 110 LEU A CA 1
ATOM 918 C C . LEU A 1 110 ? -28.590 -0.743 13.532 1.00 81.94 110 LEU A C 1
ATOM 920 O O . LEU A 1 110 ? -29.800 -0.554 13.645 1.00 81.94 110 LEU A O 1
ATOM 924 N N . ASN A 1 111 ? -27.940 -1.699 14.197 1.00 85.56 111 ASN A N 1
ATOM 925 C CA . ASN A 1 111 ? -28.582 -2.627 15.126 1.00 85.56 111 ASN A CA 1
ATOM 926 C C . ASN A 1 111 ? -28.815 -2.009 16.517 1.00 85.56 111 ASN A C 1
ATOM 928 O O . ASN A 1 111 ? -29.419 -2.651 17.373 1.00 85.56 111 ASN A O 1
ATOM 932 N N . GLY A 1 112 ? -28.369 -0.766 16.738 1.00 87.75 112 GLY A N 1
ATOM 933 C CA . GLY A 1 112 ? -28.489 -0.060 18.012 1.00 87.75 112 GLY A CA 1
ATOM 934 C C . GLY A 1 112 ? -27.369 -0.367 19.008 1.00 87.75 112 GLY A C 1
ATOM 935 O O . GLY A 1 112 ? -27.468 0.051 20.161 1.00 87.75 112 GLY A O 1
ATOM 936 N N . ASP A 1 113 ? -26.308 -1.065 18.590 1.00 93.31 113 ASP A N 1
ATOM 937 C CA . ASP A 1 113 ? -25.159 -1.325 19.458 1.00 93.31 113 ASP A CA 1
ATOM 938 C C . ASP A 1 113 ? -24.436 -0.017 19.759 1.00 93.31 113 ASP A C 1
ATOM 940 O O . ASP A 1 113 ? -24.041 0.699 18.839 1.00 93.31 113 ASP A O 1
ATOM 944 N N . MET A 1 114 ? -24.249 0.288 21.043 1.00 95.31 114 MET A N 1
ATOM 945 C CA . MET A 1 114 ? -23.582 1.511 21.478 1.00 95.31 114 MET A CA 1
ATOM 946 C C . MET A 1 114 ? -22.116 1.514 21.042 1.00 95.31 114 MET A C 1
ATOM 948 O O . MET A 1 114 ? -21.384 0.556 21.274 1.00 95.31 114 MET A O 1
ATOM 952 N N . ILE A 1 115 ? -21.675 2.624 20.467 1.00 95.12 115 ILE A N 1
ATOM 953 C CA . ILE A 1 115 ? -20.286 2.869 20.092 1.00 95.12 115 ILE A CA 1
ATOM 954 C C . ILE A 1 115 ? -19.665 3.772 21.147 1.00 95.12 115 ILE A C 1
ATOM 956 O O . ILE A 1 115 ? -20.230 4.811 21.490 1.00 95.12 115 ILE A O 1
ATOM 960 N N . SER A 1 116 ? -18.496 3.382 21.646 1.00 96.06 116 SER A N 1
ATOM 961 C CA . SER A 1 116 ? -17.717 4.168 22.599 1.00 96.06 116 SER A CA 1
ATOM 962 C C . SER A 1 116 ? -16.245 4.040 22.255 1.00 96.06 116 SER A C 1
ATOM 964 O O . SER A 1 116 ? -15.652 2.981 22.447 1.00 96.06 116 SER A O 1
ATOM 966 N N . LEU A 1 117 ? -15.651 5.117 21.755 1.00 96.06 117 LEU A N 1
ATOM 967 C CA . LEU A 1 117 ? -14.276 5.146 21.279 1.00 96.06 117 LEU A CA 1
ATOM 968 C C . LEU A 1 117 ? -13.485 6.254 21.969 1.00 96.06 117 LEU A C 1
ATOM 970 O O . LEU A 1 117 ? -14.007 7.334 22.240 1.00 96.06 117 LEU A O 1
ATOM 974 N N . HIS A 1 118 ? -12.202 6.003 22.194 1.00 95.75 118 HIS A N 1
ATOM 975 C CA . HIS A 1 118 ? -11.252 6.941 22.778 1.00 95.75 118 HIS A CA 1
ATOM 976 C C . HIS A 1 118 ? -10.081 7.165 21.820 1.00 95.75 118 HIS A C 1
ATOM 978 O O . HIS A 1 118 ? -9.527 6.202 21.285 1.00 95.75 118 HIS A O 1
ATOM 984 N N . LYS A 1 119 ? -9.694 8.428 21.616 1.00 95.00 119 LYS A N 1
ATOM 985 C CA . LYS A 1 119 ? -8.572 8.812 20.755 1.00 95.00 119 LYS A CA 1
ATOM 986 C C . LYS A 1 119 ? -7.259 8.355 21.381 1.00 95.00 119 LYS A C 1
ATOM 988 O O . LYS A 1 119 ? -6.901 8.787 22.473 1.00 95.00 119 LYS A O 1
ATOM 993 N N . THR A 1 120 ? -6.519 7.502 20.689 1.00 95.38 120 THR A N 1
ATOM 994 C CA . THR A 1 120 ? -5.215 6.997 21.148 1.00 95.38 120 THR A CA 1
ATOM 995 C C . THR A 1 120 ? -4.047 7.625 20.406 1.00 95.38 120 THR A C 1
ATOM 997 O O . THR A 1 120 ? -2.931 7.622 20.921 1.00 95.38 120 THR A O 1
ATOM 1000 N N . PHE A 1 121 ? -4.292 8.184 19.222 1.00 93.88 121 PHE A N 1
ATOM 1001 C CA . PHE A 1 121 ? -3.259 8.820 18.418 1.00 93.88 121 PHE A CA 1
ATOM 1002 C C . PHE A 1 121 ? -3.835 9.922 17.530 1.00 93.88 121 PHE A C 1
ATOM 1004 O O . PHE A 1 121 ? -4.951 9.803 17.019 1.00 93.88 121 PHE A O 1
ATOM 1011 N N . GLU A 1 122 ? -3.039 10.967 17.316 1.00 90.75 122 GLU A N 1
ATOM 1012 C CA . GLU A 1 122 ? -3.300 12.028 16.350 1.00 90.75 122 GLU A CA 1
ATOM 1013 C C . GLU A 1 122 ? -1.984 12.497 15.716 1.00 90.75 122 GLU A C 1
ATOM 1015 O O . GLU A 1 122 ? -0.986 12.687 16.413 1.00 90.75 122 GLU A O 1
ATOM 1020 N N . TYR A 1 123 ? -1.991 12.719 14.402 1.00 88.19 123 TYR A N 1
ATOM 1021 C CA . TYR A 1 123 ? -0.880 13.328 13.677 1.00 88.19 123 TYR A CA 1
ATOM 1022 C C . TYR A 1 123 ? -1.388 14.252 12.569 1.00 88.19 123 TYR A C 1
ATOM 1024 O O . TYR A 1 123 ? -2.149 13.832 11.702 1.00 88.19 123 TYR A O 1
ATOM 1032 N N . LYS A 1 124 ? -0.937 15.511 12.577 1.00 86.06 124 LYS A N 1
ATOM 1033 C CA . LYS A 1 124 ? -1.268 16.516 11.559 1.00 86.06 124 LYS A CA 1
ATOM 1034 C C . LYS A 1 124 ? -0.114 16.630 10.558 1.00 86.06 124 LYS A C 1
ATOM 1036 O O . LYS A 1 124 ? 0.921 17.208 10.881 1.00 86.06 124 LYS A O 1
ATOM 1041 N N . LYS A 1 125 ? -0.257 16.074 9.351 1.00 78.88 125 LYS A N 1
ATOM 1042 C CA . LYS A 1 125 ? 0.843 15.974 8.369 1.00 78.88 125 LYS A CA 1
ATOM 1043 C C . LYS A 1 125 ? 1.382 17.341 7.952 1.00 78.88 125 LYS A C 1
ATOM 1045 O O . LYS A 1 125 ? 2.592 17.522 7.936 1.00 78.88 125 LYS A O 1
ATOM 1050 N N . TYR A 1 126 ? 0.491 18.290 7.661 1.00 75.94 126 TYR A N 1
ATOM 1051 C CA . TYR A 1 126 ? 0.836 19.592 7.069 1.00 75.94 126 TYR A CA 1
ATOM 1052 C C . TYR A 1 126 ? 0.772 20.773 8.049 1.00 75.94 126 TYR A C 1
ATOM 1054 O O . TYR A 1 126 ? 0.768 21.931 7.639 1.00 75.94 126 TYR A O 1
ATOM 1062 N N . ASP A 1 127 ? 0.709 20.502 9.351 1.00 78.31 127 ASP A N 1
ATOM 1063 C CA . ASP A 1 127 ? 0.849 21.537 10.375 1.00 78.31 127 ASP A CA 1
ATOM 1064 C C . ASP A 1 127 ? 2.341 21.855 10.589 1.00 78.31 127 ASP A C 1
ATOM 1066 O O . ASP A 1 127 ? 3.140 20.947 10.823 1.00 78.31 127 ASP A O 1
ATOM 1070 N N . GLU A 1 128 ? 2.739 23.131 10.509 1.00 75.88 128 GLU A N 1
ATOM 1071 C CA . GLU A 1 128 ? 4.155 23.537 10.583 1.00 75.88 128 GLU A CA 1
ATOM 1072 C C . GLU A 1 128 ? 4.844 23.050 11.860 1.00 75.88 128 GLU A C 1
ATOM 1074 O O . GLU A 1 128 ? 6.002 22.617 11.830 1.00 75.88 128 GLU A O 1
ATOM 1079 N N . ARG A 1 129 ? 4.129 23.102 12.989 1.00 77.81 129 ARG A N 1
ATOM 1080 C CA . ARG A 1 129 ? 4.646 22.621 14.266 1.00 77.81 129 ARG A CA 1
ATOM 1081 C C . ARG A 1 129 ? 4.821 21.108 14.229 1.00 77.81 129 ARG A C 1
ATOM 1083 O O . ARG A 1 129 ? 5.882 20.616 14.594 1.00 77.81 129 ARG A O 1
ATOM 1090 N N . SER A 1 130 ? 3.835 20.372 13.727 1.00 77.44 130 SER A N 1
ATOM 1091 C CA . SER A 1 130 ? 3.892 18.914 13.592 1.00 77.44 130 SER A CA 1
ATOM 1092 C C . SER A 1 130 ? 4.991 18.447 12.632 1.00 77.44 130 SER A C 1
ATOM 1094 O O . SER A 1 130 ? 5.681 17.466 12.911 1.00 77.44 130 SER A O 1
ATOM 1096 N N . LEU A 1 131 ? 5.229 19.165 11.533 1.00 75.69 131 LEU A N 1
ATOM 1097 C CA . LEU A 1 131 ? 6.326 18.876 10.605 1.00 75.69 131 LEU A CA 1
ATOM 1098 C C . LEU A 1 131 ? 7.692 18.923 11.307 1.00 75.69 131 LEU A C 1
ATOM 1100 O O . LEU A 1 131 ? 8.517 18.017 11.125 1.00 75.69 131 LEU A O 1
ATOM 1104 N N . ARG A 1 132 ? 7.907 19.945 12.143 1.00 80.06 132 ARG A N 1
ATOM 1105 C CA . ARG A 1 132 ? 9.184 20.206 12.825 1.00 80.06 132 ARG A CA 1
ATOM 1106 C C . ARG A 1 132 ? 9.355 19.412 14.118 1.00 80.06 132 ARG A C 1
ATOM 1108 O O . ARG A 1 132 ? 10.421 18.849 14.355 1.00 80.06 132 ARG A O 1
ATOM 1115 N N . GLU A 1 133 ? 8.319 19.356 14.945 1.00 86.81 133 GLU A N 1
ATOM 1116 C CA . GLU A 1 133 ? 8.415 18.936 16.346 1.00 86.81 133 GLU A CA 1
ATOM 1117 C C . GLU A 1 133 ? 7.838 17.548 16.624 1.00 86.81 133 GLU A C 1
ATOM 1119 O O . GLU A 1 133 ? 8.296 16.912 17.575 1.00 86.81 133 GLU A O 1
ATOM 1124 N N . ALA A 1 134 ? 6.859 17.074 15.838 1.00 88.56 134 ALA A N 1
ATOM 1125 C CA . ALA A 1 134 ? 6.221 15.793 16.126 1.00 88.56 134 ALA A CA 1
ATOM 1126 C C . ALA A 1 134 ? 7.219 14.644 15.966 1.00 88.56 134 ALA A C 1
ATOM 1128 O O . ALA A 1 134 ? 7.935 14.543 14.965 1.00 88.56 134 ALA A O 1
ATOM 1129 N N . GLU A 1 135 ? 7.221 13.767 16.960 1.00 94.00 135 GLU A N 1
ATOM 1130 C CA . GLU A 1 135 ? 8.048 12.575 17.022 1.00 94.00 135 GLU A CA 1
ATOM 1131 C C . GLU A 1 135 ? 7.204 11.450 17.607 1.00 94.00 135 GLU A C 1
ATOM 1133 O O . GLU A 1 135 ? 6.559 11.610 18.643 1.00 94.00 135 GLU A O 1
ATOM 1138 N N . PHE A 1 136 ? 7.189 10.315 16.925 1.00 95.44 136 PHE A N 1
ATOM 1139 C CA . PHE A 1 136 ? 6.500 9.124 17.389 1.00 95.44 136 PHE A CA 1
ATOM 1140 C C . PHE A 1 136 ? 7.159 7.898 16.784 1.00 95.44 136 PHE A C 1
ATOM 1142 O O . PHE A 1 136 ? 7.721 7.943 15.690 1.00 95.44 136 PHE A O 1
ATOM 1149 N N . ASN A 1 137 ? 7.086 6.786 17.500 1.00 96.25 137 ASN A N 1
ATOM 1150 C CA . ASN A 1 137 ? 7.705 5.545 17.075 1.00 96.25 137 ASN A CA 1
ATOM 1151 C C . ASN A 1 137 ? 6.687 4.418 17.151 1.00 96.25 137 ASN A C 1
ATOM 1153 O O . ASN A 1 137 ? 5.992 4.274 18.154 1.00 96.25 137 ASN A O 1
ATOM 1157 N N . ASN A 1 138 ? 6.683 3.586 16.116 1.00 96.19 138 ASN A N 1
ATOM 1158 C CA . ASN A 1 138 ? 5.956 2.326 16.064 1.00 96.19 138 ASN A CA 1
ATOM 1159 C C . ASN A 1 138 ? 4.442 2.460 16.281 1.00 96.19 138 ASN A C 1
ATOM 1161 O O . ASN A 1 138 ? 3.843 1.675 17.015 1.00 96.19 138 ASN A O 1
ATOM 1165 N N . ILE A 1 139 ? 3.834 3.451 15.632 1.00 97.12 139 ILE A N 1
ATOM 1166 C CA . ILE A 1 139 ? 2.381 3.590 15.579 1.00 97.12 139 ILE A CA 1
ATOM 1167 C C . ILE A 1 139 ? 1.845 2.603 14.547 1.00 97.12 139 ILE A C 1
ATOM 1169 O O . ILE A 1 139 ? 2.205 2.675 13.373 1.00 97.12 139 ILE A O 1
ATOM 1173 N N . ASP A 1 140 ? 0.996 1.678 14.980 1.00 97.38 140 ASP A N 1
ATOM 1174 C CA . ASP A 1 140 ? 0.313 0.768 14.067 1.00 97.38 140 ASP A CA 1
ATOM 1175 C C . ASP A 1 140 ? -0.821 1.518 13.360 1.00 97.38 140 ASP A C 1
ATOM 1177 O O . ASP A 1 140 ? -1.694 2.082 14.018 1.00 97.38 140 ASP A O 1
ATOM 1181 N N . TYR A 1 141 ? -0.832 1.500 12.029 1.00 96.44 141 TYR A N 1
ATOM 1182 C CA . TYR A 1 141 ? -1.870 2.133 11.221 1.00 96.44 141 TYR A CA 1
ATOM 1183 C C . TYR A 1 141 ? -2.535 1.112 10.294 1.00 96.44 141 TYR A C 1
ATOM 1185 O O . TYR A 1 141 ? -1.871 0.493 9.457 1.00 96.44 141 TYR A O 1
ATOM 1193 N N . LEU A 1 142 ? -3.845 0.909 10.451 1.00 97.00 142 LEU A N 1
ATOM 1194 C CA . LEU A 1 142 ? -4.610 -0.064 9.671 1.00 97.00 142 LEU A CA 1
ATOM 1195 C C . LEU A 1 142 ? -4.613 0.299 8.189 1.00 97.00 142 LEU A C 1
ATOM 1197 O O . LEU A 1 142 ? -4.763 1.462 7.823 1.00 97.00 142 LEU A O 1
ATOM 1201 N N . GLN A 1 143 ? -4.437 -0.708 7.342 1.00 94.94 143 GLN A N 1
ATOM 1202 C CA . GLN A 1 143 ? -4.542 -0.557 5.898 1.00 94.94 143 GLN A CA 1
ATOM 1203 C C . GLN A 1 143 ? -5.920 -1.008 5.431 1.00 94.94 143 GLN A C 1
ATOM 1205 O O . GLN A 1 143 ? -6.464 -1.988 5.943 1.00 94.94 143 GLN A O 1
ATOM 1210 N N . GLN A 1 144 ? -6.487 -0.269 4.479 1.00 92.19 144 GLN A N 1
ATOM 1211 C CA . GLN A 1 144 ? -7.787 -0.578 3.895 1.00 92.19 144 GLN A CA 1
ATOM 1212 C C . GLN A 1 144 ? -7.725 -1.906 3.141 1.00 92.19 144 GLN A C 1
ATOM 1214 O O . GLN A 1 144 ? -8.518 -2.816 3.399 1.00 92.19 144 GLN A O 1
ATOM 1219 N N . ASP A 1 145 ? -6.770 -2.008 2.219 1.00 91.44 145 ASP A N 1
ATOM 1220 C CA . ASP A 1 145 ? -6.611 -3.196 1.404 1.00 91.44 145 ASP A CA 1
ATOM 1221 C C . ASP A 1 145 ? -6.172 -4.369 2.279 1.00 91.44 145 ASP A C 1
ATOM 1223 O O . ASP A 1 145 ? -5.356 -4.267 3.197 1.00 91.44 145 ASP A O 1
ATOM 1227 N N . ASN A 1 146 ? -6.768 -5.509 1.981 1.00 91.94 146 ASN A N 1
ATOM 1228 C CA . ASN A 1 146 ? -6.554 -6.776 2.649 1.00 91.94 146 ASN A CA 1
ATOM 1229 C C . ASN A 1 146 ? -6.627 -7.875 1.595 1.00 91.94 146 ASN A C 1
ATOM 1231 O O . ASN A 1 146 ? -7.200 -7.681 0.518 1.00 91.94 146 ASN A O 1
ATOM 1235 N N . THR A 1 147 ? -6.050 -9.026 1.906 1.00 92.06 147 THR A N 1
ATOM 1236 C CA . THR A 1 147 ? -6.160 -10.195 1.042 1.00 92.06 147 THR A CA 1
ATOM 1237 C C . THR A 1 147 ? -7.360 -11.030 1.460 1.00 92.06 147 THR A C 1
ATOM 1239 O O . THR A 1 147 ? -8.095 -10.704 2.400 1.00 92.06 147 THR A O 1
ATOM 1242 N N . LYS A 1 148 ? -7.555 -12.158 0.778 1.00 88.31 148 LYS A N 1
ATOM 1243 C CA . LYS A 1 148 ? -8.544 -13.152 1.180 1.00 88.31 148 LYS A CA 1
ATOM 1244 C C . LYS A 1 148 ? -8.368 -13.550 2.650 1.00 88.31 148 LYS A C 1
ATOM 1246 O O . LYS A 1 148 ? -9.341 -13.478 3.402 1.00 88.31 148 LYS A O 1
ATOM 1251 N N . ASP A 1 149 ? -7.147 -13.893 3.052 1.00 93.25 149 ASP A N 1
ATOM 1252 C CA . ASP A 1 149 ? -6.884 -14.528 4.345 1.00 93.25 149 ASP A CA 1
ATOM 1253 C C . ASP A 1 149 ? -6.240 -13.586 5.381 1.00 93.25 149 ASP A C 1
ATOM 1255 O O . ASP A 1 149 ? -6.267 -13.889 6.576 1.00 93.25 149 ASP A O 1
ATOM 1259 N N . PHE A 1 150 ? -5.723 -12.420 4.969 1.00 95.75 150 PHE A N 1
ATOM 1260 C CA . PHE A 1 150 ? -4.944 -11.533 5.837 1.00 95.75 150 PHE A CA 1
ATOM 1261 C C . PHE A 1 150 ? -5.380 -10.070 5.778 1.00 95.75 150 PHE A C 1
ATOM 1263 O O . PHE A 1 150 ? -5.810 -9.578 4.738 1.00 95.75 150 PHE A O 1
ATOM 1270 N N . TYR A 1 151 ? -5.235 -9.363 6.898 1.00 96.06 151 TYR A N 1
ATOM 1271 C CA . TYR A 1 151 ? -5.292 -7.902 6.962 1.00 96.06 151 TYR A CA 1
ATOM 1272 C C . TYR A 1 151 ? -3.980 -7.344 7.513 1.00 96.06 151 TYR A C 1
ATOM 1274 O O . TYR A 1 151 ? -3.207 -8.046 8.174 1.00 96.06 151 TYR A O 1
ATOM 1282 N N . PHE A 1 152 ? -3.729 -6.065 7.242 1.00 97.56 152 PHE A N 1
ATOM 1283 C CA . PHE A 1 152 ? -2.424 -5.463 7.473 1.00 97.56 152 PHE A CA 1
ATOM 1284 C C . PHE A 1 152 ? -2.516 -4.201 8.323 1.00 97.56 152 PHE A C 1
ATOM 1286 O O . PHE A 1 152 ? -3.427 -3.386 8.172 1.00 97.56 152 PHE A O 1
ATOM 1293 N N . LYS A 1 153 ? -1.517 -4.009 9.184 1.00 98.00 153 LYS A N 1
ATOM 1294 C CA . LYS A 1 153 ? -1.195 -2.706 9.769 1.00 98.00 153 LYS A CA 1
ATOM 1295 C C . LYS A 1 153 ? 0.229 -2.344 9.370 1.00 98.00 153 LYS A C 1
ATOM 1297 O O . LYS A 1 153 ? 1.129 -3.170 9.511 1.00 98.00 153 LYS A O 1
ATOM 1302 N N . VAL A 1 154 ? 0.459 -1.130 8.889 1.00 97.75 154 VAL A N 1
ATOM 1303 C CA . VAL A 1 154 ? 1.827 -0.613 8.737 1.00 97.75 154 VAL A CA 1
ATOM 1304 C C . VAL A 1 154 ? 2.306 -0.078 10.080 1.00 97.75 154 VAL A C 1
ATOM 1306 O O . VAL A 1 154 ? 1.516 0.428 10.870 1.00 97.75 154 VAL A O 1
ATOM 1309 N N . ILE A 1 155 ? 3.600 -0.201 10.344 1.00 98.25 155 ILE A N 1
ATOM 1310 C CA . ILE A 1 155 ? 4.251 0.381 11.514 1.00 98.25 155 ILE A CA 1
ATOM 1311 C C . ILE A 1 155 ? 4.862 1.704 11.064 1.00 98.25 155 ILE A C 1
ATOM 1313 O O . ILE A 1 155 ? 5.758 1.712 10.216 1.00 98.25 155 ILE A O 1
ATOM 1317 N N . VAL A 1 156 ? 4.383 2.809 11.625 1.00 96.81 156 VAL A N 1
ATOM 1318 C CA . VAL A 1 156 ? 4.767 4.168 11.243 1.00 96.81 156 VAL A CA 1
ATOM 1319 C C . VAL A 1 156 ? 5.615 4.799 12.337 1.00 96.81 156 VAL A C 1
ATOM 1321 O O . VAL A 1 156 ? 5.274 4.756 13.521 1.00 96.81 156 VAL A O 1
ATOM 1324 N N . SER A 1 157 ? 6.711 5.427 11.929 1.00 96.25 157 SER A N 1
ATOM 1325 C CA . SER A 1 157 ? 7.556 6.225 12.810 1.00 96.25 157 SER A CA 1
ATOM 1326 C C . SER A 1 157 ? 7.882 7.557 12.152 1.00 96.25 157 SER A C 1
ATOM 1328 O O . SER A 1 157 ? 7.988 7.660 10.929 1.00 96.25 157 SER A O 1
ATOM 1330 N N . LYS A 1 158 ? 8.073 8.579 12.977 1.00 94.50 158 LYS A N 1
ATOM 1331 C CA . LYS A 1 158 ? 8.480 9.915 12.565 1.00 94.50 158 LYS A CA 1
ATOM 1332 C C . LYS A 1 158 ? 9.527 10.440 13.530 1.00 94.50 158 LYS A C 1
ATOM 1334 O O . LYS A 1 158 ? 9.312 10.453 14.739 1.00 94.50 158 LYS A O 1
ATOM 1339 N N . GLN A 1 159 ? 10.627 10.924 12.970 1.00 92.88 159 GLN A N 1
ATOM 1340 C CA . GLN A 1 159 ? 11.620 11.714 13.687 1.00 92.88 159 GLN A CA 1
ATOM 1341 C C . GLN A 1 159 ? 11.327 13.214 13.510 1.00 92.88 159 GLN A C 1
ATOM 1343 O O . GLN A 1 159 ? 10.600 13.638 12.594 1.00 92.88 159 GLN A O 1
ATOM 1348 N N . LYS A 1 160 ? 11.902 14.040 14.391 1.00 91.00 160 LYS A N 1
ATOM 1349 C CA . LYS A 1 160 ? 11.812 15.503 14.278 1.00 91.00 160 LYS A CA 1
ATOM 1350 C C . LYS A 1 160 ? 12.365 15.973 12.936 1.00 91.00 160 LYS A C 1
ATOM 1352 O O . LYS A 1 160 ? 13.386 15.475 12.476 1.00 91.00 160 LYS A O 1
ATOM 1357 N N . ASN A 1 161 ? 11.704 16.963 12.338 1.00 86.94 161 ASN A N 1
ATOM 1358 C CA . ASN A 1 161 ? 12.037 17.530 11.023 1.00 86.94 161 ASN A CA 1
ATOM 1359 C C . ASN A 1 161 ? 11.965 16.550 9.831 1.00 86.94 161 ASN A C 1
ATOM 1361 O O . ASN A 1 161 ? 12.539 16.850 8.788 1.00 86.94 161 ASN A O 1
ATOM 1365 N N . GLU A 1 162 ? 11.298 15.394 9.968 1.00 87.88 162 GLU A N 1
ATOM 1366 C CA . GLU A 1 162 ? 11.549 14.272 9.051 1.00 87.88 162 GLU A CA 1
ATOM 1367 C C . GLU A 1 162 ? 10.373 13.591 8.330 1.00 87.88 162 GLU A C 1
ATOM 1369 O O . GLU A 1 162 ? 10.618 12.530 7.809 1.00 87.88 162 GLU A O 1
ATOM 1374 N N . GLU A 1 163 ? 9.140 14.086 8.217 1.00 88.25 163 GLU A N 1
ATOM 1375 C CA . GLU A 1 163 ? 7.998 13.280 7.682 1.00 88.25 163 GLU A CA 1
ATOM 1376 C C . GLU A 1 163 ? 7.780 11.879 8.326 1.00 88.25 163 GLU A C 1
ATOM 1378 O O . GLU A 1 163 ? 8.619 11.308 9.023 1.00 88.25 163 GLU A O 1
ATOM 1383 N N . ALA A 1 164 ? 6.571 11.337 8.188 1.00 91.75 164 ALA A N 1
ATOM 1384 C CA . ALA A 1 164 ? 6.250 10.009 8.705 1.00 91.75 164 ALA A CA 1
ATOM 1385 C C . ALA A 1 164 ? 6.627 8.931 7.681 1.00 91.75 164 ALA A C 1
ATOM 1387 O O . ALA A 1 164 ? 6.326 9.058 6.495 1.00 91.75 164 ALA A O 1
ATOM 1388 N N . LYS A 1 165 ? 7.273 7.858 8.141 1.00 94.06 165 LYS A N 1
ATOM 1389 C CA . LYS A 1 165 ? 7.761 6.763 7.293 1.00 94.06 165 LYS A CA 1
ATOM 1390 C C . LYS A 1 165 ? 7.281 5.421 7.808 1.00 94.06 165 LYS A C 1
ATOM 1392 O O . LYS A 1 165 ? 7.127 5.214 9.014 1.00 94.06 165 LYS A O 1
ATOM 1397 N N . ILE A 1 166 ? 7.115 4.485 6.884 1.00 96.81 166 ILE A N 1
ATOM 1398 C CA . ILE A 1 166 ? 6.798 3.097 7.200 1.00 96.81 166 ILE A CA 1
ATOM 1399 C C . ILE A 1 166 ? 8.100 2.364 7.517 1.00 96.81 166 ILE A C 1
ATOM 1401 O O . ILE A 1 166 ? 9.020 2.316 6.699 1.00 96.81 166 ILE A O 1
ATOM 1405 N N . VAL A 1 167 ? 8.172 1.789 8.716 1.00 97.62 167 VAL A N 1
ATOM 1406 C CA . VAL A 1 167 ? 9.350 1.064 9.226 1.00 97.62 167 VAL A CA 1
ATOM 1407 C C . VAL A 1 167 ? 9.116 -0.444 9.356 1.00 97.62 167 VAL A C 1
ATOM 1409 O O . VAL A 1 167 ? 10.060 -1.211 9.574 1.00 97.62 167 VAL A O 1
ATOM 1412 N N . GLY A 1 168 ? 7.869 -0.887 9.189 1.00 98.31 168 GLY A N 1
ATOM 1413 C CA . GLY A 1 168 ? 7.489 -2.292 9.235 1.00 98.31 168 GLY A CA 1
ATOM 1414 C C . GLY A 1 168 ? 6.031 -2.536 8.856 1.00 98.31 168 GLY A C 1
ATOM 1415 O O . GLY A 1 168 ? 5.280 -1.600 8.595 1.00 98.31 168 GLY A O 1
ATOM 1416 N N . ILE A 1 169 ? 5.636 -3.806 8.834 1.00 98.62 169 ILE A N 1
ATOM 1417 C CA . ILE A 1 169 ? 4.268 -4.264 8.566 1.00 98.62 169 ILE A CA 1
ATOM 1418 C C . ILE A 1 169 ? 3.939 -5.369 9.565 1.00 98.62 169 ILE A C 1
ATOM 1420 O O . ILE A 1 169 ? 4.725 -6.298 9.742 1.00 98.62 169 ILE A O 1
ATOM 1424 N N . LYS A 1 170 ? 2.767 -5.297 10.189 1.00 98.62 170 LYS A N 1
ATOM 1425 C CA . LYS A 1 170 ? 2.154 -6.394 10.936 1.00 98.62 170 LYS A CA 1
ATOM 1426 C C . LYS A 1 170 ? 1.060 -7.024 10.091 1.00 98.62 170 LYS A C 1
ATOM 1428 O O . LYS A 1 170 ? 0.200 -6.327 9.553 1.00 98.62 170 LYS A O 1
ATOM 1433 N N . ILE A 1 171 ? 1.104 -8.343 9.996 1.00 98.50 171 ILE A N 1
ATOM 1434 C CA . ILE A 1 171 ? 0.212 -9.141 9.164 1.00 98.50 171 ILE A CA 1
ATOM 1435 C C . ILE A 1 171 ? -0.603 -10.040 10.072 1.00 98.50 171 ILE A C 1
ATOM 1437 O O . ILE A 1 171 ? -0.039 -10.793 10.866 1.00 98.50 171 ILE A O 1
ATOM 1441 N N . TYR A 1 172 ? -1.918 -9.970 9.947 1.00 98.00 172 TYR A N 1
ATOM 1442 C CA . TYR A 1 172 ? -2.849 -10.676 10.810 1.00 98.00 172 TYR A CA 1
ATOM 1443 C C . TYR A 1 172 ? -3.759 -11.576 9.991 1.00 98.00 172 TYR A C 1
ATOM 1445 O O . TYR A 1 172 ? -4.152 -11.230 8.881 1.00 98.00 172 TYR A O 1
ATOM 1453 N N . SER A 1 173 ? -4.122 -12.719 10.560 1.00 96.12 173 SER A N 1
ATOM 1454 C CA . SER A 1 173 ? -5.133 -13.608 9.998 1.00 96.12 173 SER A CA 1
ATOM 1455 C C . SER A 1 173 ? -6.522 -12.989 10.162 1.00 96.12 173 SER A C 1
ATOM 1457 O O . SER A 1 173 ? -6.909 -12.585 11.258 1.00 96.12 173 SER A O 1
ATOM 1459 N N . ARG A 1 174 ? -7.300 -12.952 9.077 1.00 93.81 174 ARG A N 1
ATOM 1460 C CA . ARG A 1 174 ? -8.714 -12.534 9.097 1.00 93.81 174 ARG A CA 1
ATOM 1461 C C . ARG A 1 174 ? -9.635 -13.579 9.717 1.00 93.81 174 ARG A C 1
ATOM 1463 O O . ARG A 1 174 ? -10.782 -13.278 10.015 1.00 93.81 174 ARG A O 1
ATOM 1470 N N . HIS A 1 175 ? -9.162 -14.811 9.875 1.00 93.38 175 HIS A N 1
ATOM 1471 C CA . HIS A 1 175 ? -9.966 -15.883 10.450 1.00 93.38 175 HIS A CA 1
ATOM 1472 C C . HIS A 1 175 ? -10.126 -15.716 11.968 1.00 93.38 175 HIS A C 1
ATOM 1474 O O . HIS A 1 175 ? -11.202 -15.943 12.511 1.00 93.38 175 HIS A O 1
ATOM 1480 N N . ASP A 1 176 ? -9.051 -15.337 12.659 1.00 94.31 176 ASP A N 1
ATOM 1481 C CA . ASP A 1 176 ? -8.967 -15.355 14.125 1.00 94.31 176 ASP A CA 1
ATOM 1482 C C . ASP A 1 176 ? -8.276 -14.122 14.733 1.00 94.31 176 ASP A C 1
ATOM 1484 O O . ASP A 1 176 ? -8.042 -14.091 15.939 1.00 94.31 176 ASP A O 1
ATOM 1488 N N . GLY A 1 177 ? -7.901 -13.126 13.923 1.00 94.75 177 GLY A N 1
ATOM 1489 C CA . GLY A 1 177 ? -7.232 -11.908 14.391 1.00 94.75 177 GLY A CA 1
ATOM 1490 C C . GLY A 1 177 ? -5.790 -12.116 14.854 1.00 94.75 177 GLY A C 1
ATOM 1491 O O . GLY A 1 177 ? -5.161 -11.192 15.376 1.00 94.75 177 GLY A O 1
ATOM 1492 N N . ARG A 1 178 ? -5.228 -13.321 14.692 1.00 96.62 178 ARG A N 1
ATOM 1493 C CA . ARG A 1 178 ? -3.891 -13.644 15.193 1.00 96.62 178 ARG A CA 1
ATOM 1494 C C . ARG A 1 178 ? -2.814 -12.971 14.349 1.00 96.62 178 ARG A C 1
ATOM 1496 O O . ARG A 1 178 ? -2.837 -13.052 13.123 1.00 96.62 178 ARG A O 1
ATOM 1503 N N . LEU A 1 179 ? -1.821 -12.371 15.010 1.00 97.69 179 LEU A N 1
ATOM 1504 C CA . LEU A 1 179 ? -0.603 -11.888 14.355 1.00 97.69 179 LEU A CA 1
ATOM 1505 C C . LEU A 1 179 ? 0.163 -13.076 13.754 1.00 97.69 179 LEU A C 1
ATOM 1507 O O . LEU A 1 179 ? 0.571 -13.989 14.472 1.00 97.69 179 LEU A O 1
ATOM 1511 N N . ILE A 1 180 ? 0.357 -13.045 12.441 1.00 97.62 180 ILE A N 1
ATOM 1512 C CA . ILE A 1 180 ? 1.056 -14.074 11.667 1.00 97.62 180 ILE A CA 1
ATOM 1513 C C . ILE A 1 180 ? 2.528 -13.719 11.517 1.00 97.62 180 ILE A C 1
ATOM 1515 O O . ILE A 1 180 ? 3.395 -14.566 11.711 1.00 97.62 180 ILE A O 1
ATOM 1519 N N . GLN A 1 181 ? 2.817 -12.460 11.200 1.00 98.38 181 GLN A N 1
ATOM 1520 C CA . GLN A 1 181 ? 4.176 -12.012 10.942 1.00 98.38 181 GLN A CA 1
ATOM 1521 C C . GLN A 1 181 ? 4.321 -10.521 11.225 1.00 98.38 181 GLN A C 1
ATOM 1523 O O . GLN A 1 181 ? 3.400 -9.737 10.991 1.00 98.38 181 GLN A O 1
ATOM 1528 N N . THR A 1 182 ? 5.518 -10.134 11.661 1.00 98.56 182 THR A N 1
ATOM 1529 C CA . THR A 1 182 ? 5.961 -8.740 11.663 1.00 98.56 182 THR A CA 1
ATOM 1530 C C . THR A 1 182 ? 7.182 -8.614 10.762 1.00 98.56 182 THR A C 1
ATOM 1532 O O . THR A 1 182 ? 8.228 -9.194 11.045 1.00 98.56 182 THR A O 1
ATOM 1535 N N . ILE A 1 183 ? 7.056 -7.845 9.686 1.00 98.12 183 ILE A N 1
ATOM 1536 C CA . ILE A 1 183 ? 8.161 -7.458 8.809 1.00 98.12 183 ILE A CA 1
ATOM 1537 C C . ILE A 1 183 ? 8.745 -6.157 9.358 1.00 98.12 183 ILE A C 1
ATOM 1539 O O . ILE A 1 183 ? 8.011 -5.202 9.598 1.00 98.12 183 ILE A O 1
ATOM 1543 N N . THR A 1 184 ? 10.059 -6.105 9.567 1.00 96.88 184 THR A N 1
ATOM 1544 C CA . THR A 1 184 ? 10.762 -4.936 10.119 1.00 96.88 184 THR A CA 1
ATOM 1545 C C . THR A 1 184 ? 11.886 -4.478 9.196 1.00 96.88 184 THR A C 1
ATOM 1547 O O . THR A 1 184 ? 12.264 -5.173 8.253 1.00 96.88 184 THR A O 1
ATOM 1550 N N . GLY A 1 185 ? 12.432 -3.287 9.459 1.00 94.06 185 GLY A N 1
ATOM 1551 C CA . GLY A 1 185 ? 13.586 -2.770 8.722 1.00 94.06 185 GLY A CA 1
ATOM 1552 C C . GLY A 1 185 ? 13.248 -2.264 7.319 1.00 94.06 185 GLY A C 1
ATOM 1553 O O . GLY A 1 185 ? 14.139 -2.191 6.471 1.00 94.06 185 GLY A O 1
ATOM 1554 N N . ILE A 1 186 ? 11.983 -1.906 7.080 1.00 95.75 186 ILE A N 1
ATOM 1555 C CA . ILE A 1 186 ? 11.541 -1.268 5.837 1.00 95.75 186 ILE A CA 1
ATOM 1556 C C . ILE A 1 186 ? 12.161 0.132 5.754 1.00 95.75 186 ILE A C 1
ATOM 1558 O O . ILE A 1 186 ? 12.249 0.848 6.753 1.00 95.75 186 ILE A O 1
ATOM 1562 N N . LYS A 1 187 ? 12.658 0.502 4.568 1.00 92.19 187 LYS A N 1
ATOM 1563 C CA . LYS A 1 187 ? 13.366 1.768 4.330 1.00 92.19 187 LYS A CA 1
ATOM 1564 C C . LYS A 1 187 ? 12.866 2.450 3.064 1.00 92.19 187 LYS A C 1
ATOM 1566 O O . LYS A 1 187 ? 12.637 1.794 2.049 1.00 92.19 187 LYS A O 1
ATOM 1571 N N . GLY A 1 188 ? 12.796 3.780 3.115 1.00 88.19 188 GLY A N 1
ATOM 1572 C CA . GLY A 1 188 ? 12.422 4.609 1.967 1.00 88.19 188 GLY A CA 1
ATOM 1573 C C . GLY A 1 188 ? 10.997 4.348 1.487 1.00 88.19 188 GLY A C 1
ATOM 1574 O O . GLY A 1 188 ? 10.787 4.288 0.282 1.00 88.19 188 GLY A O 1
ATOM 1575 N N . CYS A 1 189 ? 10.077 4.100 2.425 1.00 92.44 189 CYS A N 1
ATOM 1576 C CA . CYS A 1 189 ? 8.646 3.992 2.165 1.00 92.44 189 CYS A CA 1
ATOM 1577 C C . CYS A 1 189 ? 7.928 5.110 2.928 1.00 92.44 189 CYS A C 1
ATOM 1579 O O . CYS A 1 189 ? 8.013 5.174 4.160 1.00 92.44 189 CYS A O 1
ATOM 1581 N N . GLU A 1 190 ? 7.281 6.001 2.191 1.00 90.06 190 GLU A N 1
ATOM 1582 C CA . GLU A 1 190 ? 6.484 7.104 2.718 1.00 90.06 190 GLU A CA 1
ATOM 1583 C C . GLU A 1 190 ? 5.175 6.588 3.318 1.00 90.06 190 GLU A C 1
ATOM 1585 O O . GLU A 1 190 ? 4.642 5.550 2.921 1.00 90.06 190 GLU A O 1
ATOM 1590 N N . PHE A 1 191 ? 4.669 7.293 4.330 1.00 90.69 191 PHE A N 1
ATOM 1591 C CA . PHE A 1 191 ? 3.378 6.970 4.922 1.00 90.69 191 PHE A CA 1
ATOM 1592 C C . PHE A 1 191 ? 2.239 7.627 4.132 1.00 90.69 191 PHE A C 1
ATOM 1594 O O . PHE A 1 191 ? 2.013 8.836 4.229 1.00 90.69 191 PHE A O 1
ATOM 1601 N N . ASN A 1 192 ? 1.492 6.792 3.406 1.00 84.12 192 ASN A N 1
ATOM 1602 C CA . ASN A 1 192 ? 0.341 7.161 2.579 1.00 84.12 192 ASN A CA 1
ATOM 1603 C C . ASN A 1 192 ? -0.980 6.750 3.246 1.00 84.12 192 ASN A C 1
ATOM 1605 O O . ASN A 1 192 ? -1.900 6.248 2.599 1.00 84.12 192 ASN A O 1
ATOM 1609 N N . SER A 1 193 ? -1.066 6.929 4.569 1.00 85.88 193 SER A N 1
ATOM 1610 C CA . SER A 1 193 ? -2.285 6.669 5.336 1.00 85.88 193 SER A CA 1
ATOM 1611 C C . SER A 1 193 ? -2.793 5.222 5.205 1.00 85.88 193 SER A C 1
ATOM 1613 O O . SER A 1 193 ? -2.006 4.270 5.267 1.00 85.88 193 SER A O 1
ATOM 1615 N N . TYR A 1 194 ? -4.104 5.037 5.031 1.00 82.75 194 TYR A N 1
ATOM 1616 C CA . TYR A 1 194 ? -4.789 3.752 4.887 1.00 82.75 194 TYR A CA 1
ATOM 1617 C C . TYR A 1 194 ? -4.480 3.020 3.568 1.00 82.75 194 TYR A C 1
ATOM 1619 O O . TYR A 1 194 ? -4.876 1.862 3.430 1.00 82.75 194 TYR A O 1
ATOM 1627 N N . ALA A 1 195 ? -3.804 3.666 2.611 1.00 86.12 195 ALA A N 1
ATOM 1628 C CA . ALA A 1 195 ? -3.591 3.171 1.247 1.00 86.12 195 ALA A CA 1
ATOM 1629 C C . ALA A 1 195 ? -2.105 2.931 0.909 1.00 86.12 195 ALA A C 1
ATOM 1631 O O . ALA A 1 195 ? -1.693 3.014 -0.248 1.00 86.12 195 ALA A O 1
ATOM 1632 N N . SER A 1 196 ? -1.280 2.641 1.919 1.00 91.50 196 SER A N 1
ATOM 1633 C CA . SER A 1 196 ? 0.146 2.352 1.717 1.00 91.50 196 SER A CA 1
ATOM 1634 C C . SER A 1 196 ? 0.381 0.919 1.227 1.00 91.50 196 SER A C 1
ATOM 1636 O O . SER A 1 196 ? 1.278 0.680 0.420 1.00 91.50 196 SER A O 1
ATOM 1638 N N . ILE A 1 197 ? -0.422 -0.037 1.702 1.00 93.69 197 ILE A N 1
ATOM 1639 C CA . ILE A 1 197 ? -0.476 -1.402 1.165 1.00 93.69 197 ILE A CA 1
ATOM 1640 C C . ILE A 1 197 ? -1.607 -1.486 0.153 1.00 93.69 197 ILE A C 1
ATOM 1642 O O . ILE A 1 197 ? -2.711 -1.017 0.419 1.00 93.69 197 ILE A O 1
ATOM 1646 N N . MET A 1 198 ? -1.325 -2.128 -0.976 1.00 90.44 198 MET A N 1
ATOM 1647 C CA . MET A 1 198 ? -2.309 -2.419 -2.004 1.00 90.44 198 MET A CA 1
ATOM 1648 C C . MET A 1 198 ? -2.331 -3.900 -2.360 1.00 90.44 198 MET A C 1
ATOM 1650 O O . MET A 1 198 ? -1.296 -4.574 -2.427 1.00 90.44 198 MET A O 1
ATOM 1654 N N . ASN A 1 199 ? -3.533 -4.388 -2.640 1.00 87.56 199 ASN A N 1
ATOM 1655 C CA . ASN A 1 199 ? -3.781 -5.709 -3.198 1.00 87.56 199 ASN A CA 1
ATOM 1656 C C . ASN A 1 199 ? -4.856 -5.582 -4.282 1.00 87.56 199 ASN A C 1
ATOM 1658 O O . ASN A 1 199 ? -5.888 -4.940 -4.095 1.00 87.56 199 ASN A O 1
ATOM 1662 N N . HIS A 1 200 ? -4.629 -6.215 -5.428 1.00 81.19 200 HIS A N 1
ATOM 1663 C CA . HIS A 1 200 ? -5.687 -6.428 -6.405 1.00 81.19 200 HIS A CA 1
ATOM 1664 C C . HIS A 1 200 ? -6.221 -7.850 -6.236 1.00 81.19 200 HIS A C 1
ATOM 1666 O O . HIS A 1 200 ? -5.452 -8.763 -5.963 1.0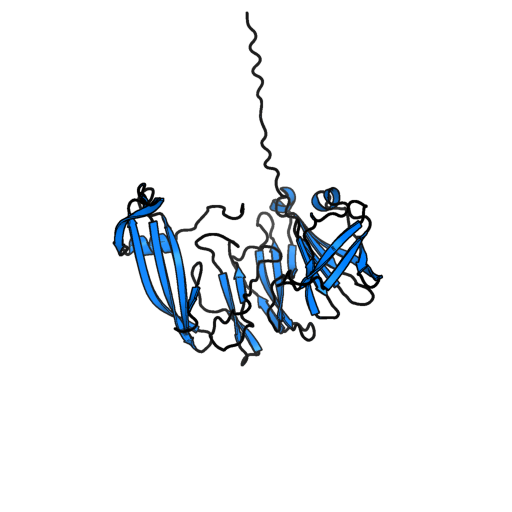0 81.19 200 HIS A O 1
ATOM 1672 N N . GLU A 1 201 ? -7.516 -8.080 -6.482 1.00 71.50 201 GLU A N 1
ATOM 1673 C CA . GLU A 1 201 ? -8.153 -9.402 -6.286 1.00 71.50 201 GLU A CA 1
ATOM 1674 C C . GLU A 1 201 ? -7.454 -10.569 -7.022 1.00 71.50 201 GLU A C 1
ATOM 1676 O O . GLU A 1 201 ? -7.688 -11.735 -6.705 1.00 71.50 201 GLU A O 1
ATOM 1681 N N . LYS A 1 202 ? -6.619 -10.259 -8.023 1.00 79.25 202 LYS A N 1
ATOM 1682 C CA . LYS A 1 202 ? -5.831 -11.205 -8.828 1.00 79.25 202 LYS A CA 1
ATOM 1683 C C . LYS A 1 202 ? -4.313 -11.036 -8.655 1.00 79.25 202 LYS A C 1
ATOM 1685 O O . LYS A 1 202 ? -3.550 -11.467 -9.517 1.00 79.25 202 LYS A O 1
ATOM 1690 N N . SER A 1 203 ? -3.870 -10.329 -7.619 1.00 86.69 203 SER A N 1
ATOM 1691 C CA . SER A 1 203 ? -2.451 -10.193 -7.293 1.00 86.69 203 SER A CA 1
ATOM 1692 C C . SER A 1 203 ? -1.895 -11.563 -6.914 1.00 86.69 203 SER A C 1
ATOM 1694 O O . SER A 1 203 ? -2.256 -12.101 -5.876 1.00 86.69 203 SER A O 1
ATOM 1696 N N . ASP A 1 204 ? -1.038 -12.093 -7.781 1.00 94.19 204 ASP A N 1
ATOM 1697 C CA . ASP A 1 204 ? -0.290 -13.343 -7.630 1.00 94.19 204 ASP A CA 1
ATOM 1698 C C . ASP A 1 204 ? 1.060 -13.105 -8.323 1.00 94.19 204 ASP A C 1
ATOM 1700 O O . ASP A 1 204 ? 1.218 -13.260 -9.537 1.00 94.19 204 ASP A O 1
ATOM 1704 N N . TYR A 1 205 ? 2.003 -12.558 -7.562 1.00 95.81 205 TYR A N 1
ATOM 1705 C CA . TYR A 1 205 ? 3.304 -12.112 -8.044 1.00 95.81 205 TYR A CA 1
ATOM 1706 C C . TYR A 1 205 ? 4.343 -13.233 -8.032 1.00 95.81 205 TYR A C 1
ATOM 1708 O O . TYR A 1 205 ? 5.468 -12.997 -8.468 1.00 95.81 205 TYR A O 1
ATOM 1716 N N . ASN A 1 206 ? 4.039 -14.433 -7.541 1.00 95.31 206 ASN A N 1
ATOM 1717 C CA . ASN A 1 206 ? 4.910 -15.610 -7.665 1.00 95.31 206 ASN A CA 1
ATOM 1718 C C . ASN A 1 206 ? 4.305 -16.724 -8.547 1.00 95.31 206 ASN A C 1
ATOM 1720 O O . ASN A 1 206 ? 4.957 -17.751 -8.767 1.00 95.31 206 ASN A O 1
ATOM 1724 N N . PHE A 1 207 ? 3.122 -16.483 -9.116 1.00 95.06 207 PHE A N 1
ATOM 1725 C CA . PHE A 1 207 ? 2.399 -17.351 -10.042 1.00 95.06 207 PHE A CA 1
ATOM 1726 C C . PHE A 1 207 ? 2.064 -18.726 -9.452 1.00 95.06 207 PHE A C 1
ATOM 1728 O O . PHE A 1 207 ? 2.138 -19.741 -10.166 1.00 95.06 207 PHE A O 1
ATOM 1735 N N . ASP A 1 208 ? 1.763 -18.772 -8.152 1.00 93.75 208 ASP A N 1
ATOM 1736 C CA . ASP A 1 208 ? 1.438 -19.997 -7.416 1.00 93.75 208 ASP A CA 1
ATOM 1737 C C . ASP A 1 208 ? -0.078 -20.237 -7.252 1.00 93.75 208 ASP A C 1
ATOM 1739 O O . ASP A 1 208 ? -0.497 -21.285 -6.742 1.00 93.75 208 ASP A O 1
ATOM 1743 N N . GLY A 1 209 ? -0.901 -19.304 -7.744 1.00 92.00 209 GLY A N 1
ATOM 1744 C CA . GLY A 1 209 ? -2.357 -19.337 -7.665 1.00 92.00 209 GLY A CA 1
ATOM 1745 C C . GLY A 1 209 ? -2.929 -18.919 -6.307 1.00 92.00 209 GLY A C 1
ATOM 1746 O O . GLY A 1 209 ? -4.131 -19.095 -6.088 1.00 92.00 209 GLY A O 1
ATOM 1747 N N . ASP A 1 210 ? -2.108 -18.418 -5.382 1.00 90.19 210 ASP A N 1
ATOM 1748 C CA . ASP A 1 210 ? -2.538 -17.780 -4.143 1.00 90.19 210 ASP A CA 1
ATOM 1749 C C . ASP A 1 210 ? -2.681 -16.267 -4.313 1.00 90.19 210 ASP A C 1
ATOM 1751 O O . ASP A 1 210 ? -1.715 -15.538 -4.502 1.00 90.19 210 ASP A O 1
ATOM 1755 N N . ASN A 1 211 ? -3.898 -15.762 -4.141 1.00 89.12 211 ASN A N 1
ATOM 1756 C CA . ASN A 1 211 ? -4.172 -14.329 -4.245 1.00 89.12 211 ASN A CA 1
ATOM 1757 C C . ASN A 1 211 ? -3.963 -13.601 -2.904 1.00 89.12 211 ASN A C 1
ATOM 1759 O O . ASN A 1 211 ? -4.716 -12.685 -2.553 1.00 89.12 211 ASN A O 1
ATOM 1763 N N . ASN A 1 212 ? -2.987 -14.053 -2.113 1.00 94.25 212 ASN A N 1
ATOM 1764 C CA . ASN A 1 212 ? -2.604 -13.434 -0.847 1.00 94.25 212 ASN A CA 1
ATOM 1765 C C . ASN A 1 212 ? -1.446 -12.443 -0.991 1.00 94.25 212 ASN A C 1
ATOM 1767 O O . ASN A 1 212 ? -1.058 -11.825 -0.007 1.00 94.25 212 ASN A O 1
ATOM 1771 N N . ASP A 1 213 ? -0.928 -12.242 -2.195 1.00 95.81 213 ASP A N 1
ATOM 1772 C CA . ASP A 1 213 ? 0.197 -11.351 -2.437 1.00 95.81 213 ASP A CA 1
ATOM 1773 C C . ASP A 1 213 ? -0.198 -9.872 -2.346 1.00 95.81 213 ASP A C 1
ATOM 1775 O O . ASP A 1 213 ? -1.326 -9.484 -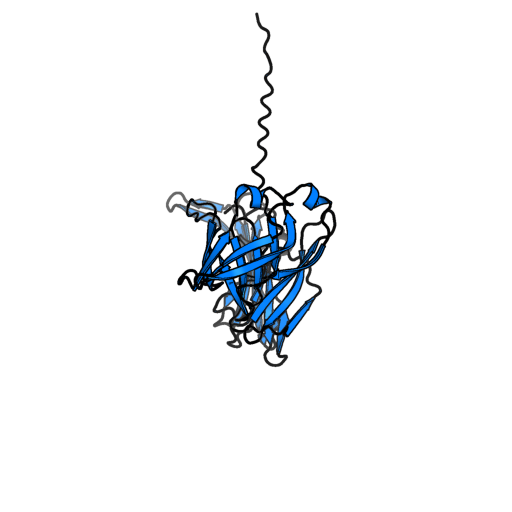2.650 1.00 95.81 213 ASP A O 1
ATOM 1779 N N . PHE A 1 214 ? 0.731 -9.006 -1.950 1.00 95.81 214 PHE A N 1
ATOM 1780 C CA . PHE A 1 214 ? 0.485 -7.565 -1.858 1.00 95.81 214 PHE A CA 1
ATOM 1781 C C . PHE A 1 214 ? 1.727 -6.760 -2.237 1.00 95.81 214 PHE A C 1
ATOM 1783 O O . PHE A 1 214 ? 2.837 -7.289 -2.335 1.00 95.81 214 PHE A O 1
ATOM 1790 N N . PHE A 1 215 ? 1.552 -5.457 -2.437 1.00 95.00 215 PHE A N 1
ATOM 1791 C CA . PHE A 1 215 ? 2.676 -4.539 -2.564 1.00 95.00 215 PHE A CA 1
ATOM 1792 C C . PHE A 1 215 ? 2.546 -3.348 -1.619 1.00 95.00 215 PHE A C 1
ATOM 1794 O O . PHE A 1 215 ? 1.452 -2.881 -1.312 1.00 95.00 215 PHE A O 1
ATOM 1801 N N . LEU A 1 216 ? 3.694 -2.880 -1.143 1.00 95.50 216 LEU A N 1
ATOM 1802 C CA . LEU A 1 216 ? 3.851 -1.667 -0.357 1.00 95.50 216 LEU A CA 1
ATOM 1803 C C . LEU A 1 216 ? 4.314 -0.549 -1.289 1.00 95.50 216 LEU A C 1
ATOM 1805 O O . LEU A 1 216 ? 5.381 -0.657 -1.897 1.00 95.50 216 LEU A O 1
ATOM 1809 N N . VAL A 1 217 ? 3.537 0.524 -1.382 1.00 91.69 217 VAL A N 1
ATOM 1810 C CA . VAL A 1 217 ? 3.932 1.743 -2.096 1.00 91.69 217 VAL A CA 1
ATOM 1811 C C . VAL A 1 217 ? 5.112 2.389 -1.374 1.00 91.69 217 VAL A C 1
ATOM 1813 O O . VAL A 1 217 ? 5.096 2.518 -0.150 1.00 91.69 217 VAL A O 1
ATOM 1816 N N . LYS A 1 218 ? 6.145 2.791 -2.119 1.00 90.12 218 LYS A N 1
ATOM 1817 C CA . LYS A 1 218 ? 7.336 3.420 -1.533 1.00 90.12 218 LYS A CA 1
ATOM 1818 C C . LYS A 1 218 ? 7.290 4.937 -1.563 1.00 90.12 218 LYS A C 1
ATOM 1820 O O . LYS A 1 218 ? 7.621 5.562 -0.566 1.00 90.12 218 LYS A O 1
ATOM 1825 N N . ASP A 1 219 ? 6.960 5.504 -2.713 1.00 82.00 219 ASP A N 1
ATOM 1826 C CA . ASP A 1 219 ? 6.996 6.946 -2.940 1.00 82.00 219 ASP A CA 1
ATOM 1827 C C . ASP A 1 219 ? 5.576 7.491 -3.092 1.00 82.00 219 ASP A C 1
ATOM 1829 O O . ASP A 1 219 ? 5.038 8.069 -2.160 1.00 82.00 219 ASP A O 1
ATOM 1833 N N . ARG A 1 220 ? 4.924 7.236 -4.225 1.00 77.38 220 ARG A N 1
ATOM 1834 C CA . ARG A 1 220 ? 3.653 7.861 -4.597 1.00 77.38 220 ARG A CA 1
ATOM 1835 C C . ARG A 1 220 ? 2.599 6.847 -5.002 1.00 77.38 220 ARG A C 1
ATOM 1837 O O . ARG A 1 220 ? 2.903 5.806 -5.588 1.00 77.38 220 ARG A O 1
ATOM 1844 N N . TYR A 1 221 ? 1.345 7.195 -4.734 1.00 69.12 221 TYR A N 1
ATOM 1845 C CA . TYR A 1 221 ? 0.181 6.374 -5.064 1.00 69.12 221 TYR A CA 1
ATOM 1846 C C . TYR A 1 221 ? -0.127 6.399 -6.573 1.00 69.12 221 TYR A C 1
ATOM 1848 O O . TYR A 1 221 ? -0.502 5.381 -7.164 1.00 69.12 221 TYR A O 1
ATOM 1856 N N . HIS A 1 222 ? 0.080 7.549 -7.224 1.00 72.62 222 HIS A N 1
ATOM 1857 C CA . HIS A 1 222 ? -0.233 7.769 -8.634 1.00 72.62 222 HIS A CA 1
ATOM 1858 C C . HIS A 1 222 ? 0.920 8.397 -9.420 1.00 72.62 222 HIS A C 1
ATOM 1860 O O . HIS A 1 222 ? 1.853 8.984 -8.881 1.00 72.62 222 HIS A O 1
ATOM 1866 N N . GLY A 1 223 ? 0.842 8.258 -10.743 1.00 76.94 223 GLY A N 1
ATOM 1867 C CA . GLY A 1 223 ? 1.782 8.875 -11.671 1.00 76.94 223 GLY A CA 1
ATOM 1868 C C . GLY A 1 223 ? 2.862 7.931 -12.213 1.00 76.94 223 GLY A C 1
ATOM 1869 O O . GLY A 1 223 ? 2.939 6.749 -11.862 1.00 76.94 223 GLY A O 1
ATOM 1870 N N . PRO A 1 224 ? 3.671 8.430 -13.159 1.00 80.94 224 PRO A N 1
ATOM 1871 C CA . PRO A 1 224 ? 4.749 7.661 -13.758 1.00 80.94 224 PRO A CA 1
ATOM 1872 C C . PRO A 1 224 ? 5.842 7.348 -12.732 1.00 80.94 224 PRO A C 1
ATOM 1874 O O . PRO A 1 224 ? 6.037 8.061 -11.754 1.00 80.94 224 PRO A O 1
ATOM 1877 N N . ASN A 1 225 ? 6.617 6.302 -13.018 1.00 87.75 225 ASN A N 1
ATOM 1878 C CA . ASN A 1 225 ? 7.824 5.943 -12.274 1.00 87.75 225 ASN A CA 1
ATOM 1879 C C . ASN A 1 225 ? 7.628 5.586 -10.788 1.00 87.75 225 ASN A C 1
ATOM 1881 O O . ASN A 1 225 ? 8.629 5.525 -10.073 1.00 87.75 225 ASN A O 1
ATOM 1885 N N . SER A 1 226 ? 6.402 5.309 -10.333 1.00 88.38 226 SER A N 1
ATOM 1886 C CA . SER A 1 226 ? 6.148 4.887 -8.951 1.00 88.38 226 SER A CA 1
ATOM 1887 C C . SER A 1 226 ? 6.947 3.637 -8.581 1.00 88.38 226 SER A C 1
ATOM 1889 O O . SER A 1 226 ? 7.176 2.750 -9.414 1.00 88.38 226 SER A O 1
ATOM 1891 N N . THR A 1 227 ? 7.395 3.567 -7.331 1.00 91.06 227 THR A N 1
ATOM 1892 C CA . THR A 1 227 ? 8.146 2.427 -6.801 1.00 91.06 227 THR A CA 1
ATOM 1893 C C . THR A 1 227 ? 7.363 1.702 -5.714 1.00 91.06 227 THR A C 1
ATOM 1895 O O . THR A 1 227 ? 6.581 2.288 -4.967 1.00 91.06 227 THR A O 1
ATOM 1898 N N . ALA A 1 228 ? 7.559 0.387 -5.643 1.00 93.00 228 ALA A N 1
ATOM 1899 C CA . ALA A 1 228 ? 6.860 -0.482 -4.707 1.00 93.00 228 ALA A CA 1
ATOM 1900 C C . ALA A 1 228 ? 7.760 -1.635 -4.251 1.00 93.00 228 ALA A C 1
ATOM 1902 O O . ALA A 1 228 ? 8.665 -2.053 -4.978 1.00 93.00 228 ALA A O 1
ATOM 1903 N N . GLU A 1 229 ? 7.495 -2.162 -3.059 1.00 95.69 229 GLU A N 1
ATOM 1904 C CA . GLU A 1 229 ? 8.048 -3.429 -2.577 1.00 95.69 229 GLU A CA 1
ATOM 1905 C C . GLU A 1 229 ? 6.972 -4.511 -2.671 1.00 95.69 229 GLU A C 1
ATOM 1907 O O . GLU A 1 229 ? 5.868 -4.324 -2.170 1.00 95.69 229 GLU A O 1
ATOM 1912 N N . TYR A 1 230 ? 7.280 -5.636 -3.314 1.00 96.44 230 TYR A N 1
ATOM 1913 C CA . TYR A 1 230 ? 6.323 -6.723 -3.541 1.00 96.44 230 TYR A CA 1
ATOM 1914 C C . TYR A 1 230 ? 6.557 -7.848 -2.539 1.00 96.44 230 TYR A C 1
ATOM 1916 O O . TYR A 1 230 ? 7.700 -8.266 -2.335 1.00 96.44 230 TYR A O 1
ATOM 1924 N N . TYR A 1 231 ? 5.481 -8.346 -1.943 1.00 97.38 231 TYR A N 1
ATOM 1925 C CA . TYR A 1 231 ? 5.500 -9.407 -0.947 1.00 97.38 231 TYR A CA 1
ATOM 1926 C C . TYR A 1 231 ? 4.551 -10.520 -1.364 1.00 97.38 231 TYR A C 1
ATOM 1928 O O . TYR A 1 231 ? 3.414 -10.256 -1.753 1.00 97.38 231 TYR A O 1
ATOM 1936 N N . VAL A 1 232 ? 5.027 -11.756 -1.253 1.00 97.06 232 VAL A N 1
ATOM 1937 C CA . VAL A 1 232 ? 4.260 -12.949 -1.621 1.00 97.06 232 VAL A CA 1
ATOM 1938 C C . VAL A 1 232 ? 4.119 -13.886 -0.443 1.00 97.06 232 VAL A C 1
ATOM 1940 O O . VAL A 1 232 ? 5.039 -13.973 0.378 1.00 97.06 232 VAL A O 1
ATOM 1943 N N . TYR A 1 233 ? 2.985 -14.571 -0.337 1.00 96.25 233 TYR A N 1
ATOM 1944 C CA . TYR A 1 233 ? 2.768 -15.523 0.748 1.00 96.25 233 TYR A CA 1
ATOM 1945 C C . TYR A 1 233 ? 3.392 -16.884 0.415 1.00 96.25 233 TYR A C 1
ATOM 1947 O O . TYR A 1 233 ? 2.889 -17.640 -0.409 1.00 96.25 233 TYR A O 1
ATOM 1955 N N . ASP A 1 234 ? 4.491 -17.238 1.083 1.00 94.81 234 ASP A N 1
ATOM 1956 C CA . ASP A 1 234 ? 5.103 -18.557 0.934 1.00 94.81 234 ASP A CA 1
ATOM 1957 C C . ASP A 1 234 ? 4.382 -19.567 1.835 1.00 94.81 234 ASP A C 1
ATOM 1959 O O . ASP A 1 234 ? 4.633 -19.643 3.041 1.00 94.81 234 ASP A O 1
ATOM 1963 N N . LYS A 1 235 ? 3.510 -20.388 1.239 1.00 91.00 235 LYS A N 1
ATOM 1964 C CA . LYS A 1 235 ? 2.759 -21.445 1.941 1.00 91.00 235 LYS A CA 1
ATOM 1965 C C . LYS A 1 235 ? 3.646 -22.473 2.643 1.00 91.00 235 LYS A C 1
ATOM 1967 O O . LYS A 1 235 ? 3.221 -23.062 3.636 1.00 91.00 235 LYS A O 1
ATOM 1972 N N . THR A 1 236 ? 4.859 -22.708 2.143 1.00 91.62 236 THR A N 1
ATOM 1973 C CA . THR A 1 236 ? 5.797 -23.672 2.738 1.00 91.62 236 THR A CA 1
ATOM 1974 C C . THR A 1 236 ? 6.350 -23.127 4.046 1.00 91.62 236 THR A C 1
ATOM 1976 O O . THR A 1 236 ? 6.460 -23.853 5.031 1.00 91.62 236 THR A O 1
ATOM 1979 N N . GLN A 1 237 ? 6.678 -21.835 4.058 1.00 92.38 237 GLN A N 1
ATOM 1980 C CA . GLN A 1 237 ? 7.222 -21.149 5.229 1.00 92.38 237 GLN A CA 1
ATOM 1981 C C . GLN A 1 237 ? 6.130 -20.541 6.127 1.00 92.38 237 GLN A C 1
ATOM 1983 O O . GLN A 1 237 ? 6.425 -20.098 7.233 1.00 92.38 237 GLN A O 1
ATOM 1988 N N . GLN A 1 238 ? 4.882 -20.521 5.650 1.00 93.25 238 GLN A N 1
ATOM 1989 C CA . GLN A 1 238 ? 3.725 -19.867 6.265 1.00 93.25 238 GLN A CA 1
ATOM 1990 C C . GLN A 1 238 ? 3.973 -18.392 6.608 1.00 93.25 238 GLN A C 1
ATOM 1992 O O . GLN A 1 238 ? 3.485 -17.882 7.617 1.00 93.25 238 GLN A O 1
ATOM 1997 N N . GLN A 1 239 ? 4.729 -17.697 5.759 1.00 95.69 239 GLN A N 1
ATOM 1998 C CA . GLN A 1 239 ? 5.106 -16.302 5.964 1.00 95.69 239 GLN A CA 1
ATOM 1999 C C . GLN A 1 239 ? 5.226 -15.559 4.638 1.00 95.69 239 GLN A C 1
ATOM 2001 O O . GLN A 1 239 ? 5.426 -16.158 3.583 1.00 95.69 239 GLN A O 1
ATOM 2006 N N . PHE A 1 240 ? 5.156 -14.237 4.704 1.00 97.38 240 PHE A N 1
ATOM 2007 C CA . PHE A 1 240 ? 5.396 -13.371 3.567 1.00 97.38 240 PHE A CA 1
ATOM 2008 C C . PHE A 1 240 ? 6.886 -13.187 3.314 1.00 97.38 240 PHE A C 1
ATOM 2010 O O . PHE A 1 240 ? 7.674 -12.939 4.234 1.00 97.38 240 PHE A O 1
ATOM 2017 N N . VAL A 1 241 ? 7.255 -13.264 2.038 1.00 96.56 241 VAL A N 1
ATOM 2018 C CA . VAL A 1 241 ? 8.615 -13.089 1.537 1.00 96.56 241 VAL A CA 1
ATOM 2019 C C . VAL A 1 241 ? 8.636 -11.901 0.585 1.00 96.56 241 VAL A C 1
ATOM 2021 O O . VAL A 1 241 ? 7.819 -11.803 -0.328 1.00 96.56 241 VAL A O 1
ATOM 2024 N N . LYS A 1 242 ? 9.589 -10.989 0.788 1.00 97.12 242 LYS A N 1
ATOM 2025 C CA . LYS A 1 242 ? 9.830 -9.877 -0.135 1.00 97.12 242 LYS A CA 1
ATOM 2026 C C . LYS A 1 242 ? 10.462 -10.399 -1.426 1.00 97.12 242 LYS A C 1
ATOM 2028 O O . LYS A 1 242 ? 11.504 -11.051 -1.376 1.00 97.12 242 LYS A O 1
ATOM 2033 N N . LEU A 1 243 ? 9.883 -10.054 -2.571 1.00 97.12 243 LEU A N 1
ATOM 2034 C CA . LEU A 1 243 ? 10.461 -10.353 -3.878 1.00 97.12 243 LEU A CA 1
ATOM 2035 C C . LEU A 1 243 ? 11.677 -9.468 -4.164 1.00 97.12 243 LEU A C 1
ATOM 2037 O O . LEU A 1 243 ? 11.730 -8.295 -3.794 1.00 97.12 243 LEU A O 1
ATOM 2041 N N . ASN A 1 244 ? 12.637 -10.009 -4.913 1.00 96.31 244 ASN A N 1
ATOM 2042 C CA . ASN A 1 244 ? 13.834 -9.292 -5.356 1.00 96.31 244 ASN A CA 1
ATOM 2043 C C . ASN A 1 244 ? 13.583 -8.433 -6.613 1.00 96.31 244 ASN A C 1
ATOM 2045 O O . ASN A 1 244 ? 14.371 -8.438 -7.561 1.00 96.31 244 ASN A O 1
ATOM 2049 N N . LEU A 1 245 ? 12.460 -7.719 -6.627 1.00 95.31 245 LEU A N 1
ATOM 2050 C CA . LEU A 1 245 ? 12.080 -6.809 -7.698 1.00 95.31 245 LEU A CA 1
ATOM 2051 C C . LEU A 1 245 ? 12.440 -5.378 -7.303 1.00 95.31 245 LEU A C 1
ATOM 2053 O O . LEU A 1 245 ? 11.902 -4.823 -6.350 1.00 95.31 245 LEU A O 1
ATOM 2057 N N . GLU A 1 246 ? 13.349 -4.782 -8.068 1.00 89.88 246 GLU A N 1
ATOM 2058 C CA . GLU A 1 246 ? 13.732 -3.378 -7.950 1.00 89.88 246 GLU A CA 1
ATOM 2059 C C . GLU A 1 246 ? 13.499 -2.702 -9.298 1.00 89.88 246 GLU A C 1
ATOM 2061 O O . GLU A 1 246 ? 14.043 -3.118 -10.326 1.00 89.88 246 GLU A O 1
ATOM 2066 N N . GLY A 1 247 ? 12.657 -1.675 -9.307 1.00 88.44 247 GLY A N 1
ATOM 2067 C CA . GLY A 1 247 ? 12.214 -1.031 -10.532 1.00 88.44 247 GLY A CA 1
ATOM 2068 C C . GLY A 1 247 ? 11.027 -0.112 -10.292 1.00 88.44 247 GLY A C 1
ATOM 2069 O O . GLY A 1 247 ? 10.711 0.233 -9.155 1.00 88.44 247 GLY A O 1
ATOM 2070 N N . HIS A 1 248 ? 10.387 0.277 -11.385 1.00 91.69 248 HIS A N 1
ATOM 2071 C CA . HIS A 1 248 ? 9.330 1.275 -11.417 1.00 91.69 248 HIS A CA 1
ATOM 2072 C C . HIS A 1 248 ? 8.105 0.725 -12.147 1.00 91.69 248 HIS A C 1
ATOM 2074 O O . HIS A 1 248 ? 8.259 0.017 -13.145 1.00 91.69 248 HIS A O 1
ATOM 2080 N N . ALA A 1 249 ? 6.908 1.065 -11.664 1.00 89.69 249 ALA A N 1
ATOM 2081 C CA . ALA A 1 249 ? 5.626 0.817 -12.322 1.00 89.69 249 ALA A CA 1
ATOM 2082 C C . ALA A 1 249 ? 5.520 -0.585 -12.961 1.00 89.69 249 ALA A C 1
ATOM 2084 O O . ALA A 1 249 ? 5.259 -0.715 -14.161 1.00 89.69 249 ALA A O 1
ATOM 2085 N N . PHE A 1 250 ? 5.803 -1.633 -12.177 1.00 93.94 250 PHE A N 1
ATOM 2086 C CA . PHE A 1 250 ? 5.839 -3.002 -12.688 1.00 93.94 250 PHE 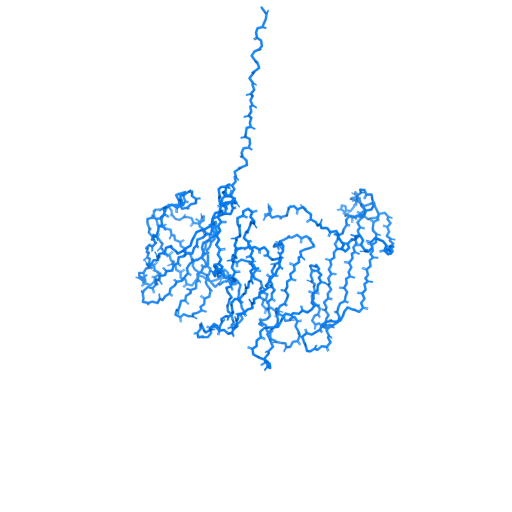A CA 1
ATOM 2087 C C . PHE A 1 250 ? 4.496 -3.426 -13.286 1.00 93.94 250 PHE A C 1
ATOM 2089 O O . PHE A 1 250 ? 3.425 -3.092 -12.783 1.00 93.94 250 PHE A O 1
ATOM 2096 N N . ARG A 1 251 ? 4.570 -4.230 -14.347 1.00 93.62 251 ARG A N 1
ATOM 2097 C CA . ARG A 1 251 ? 3.443 -5.007 -14.869 1.00 93.62 251 ARG A CA 1
ATOM 2098 C C . ARG A 1 251 ? 3.814 -6.476 -14.873 1.00 93.62 251 ARG A C 1
ATOM 2100 O O . ARG A 1 251 ? 4.920 -6.815 -15.291 1.00 93.62 251 ARG A O 1
ATOM 2107 N N . PHE A 1 252 ? 2.886 -7.315 -14.440 1.00 94.75 252 PHE A N 1
ATOM 2108 C CA . PHE A 1 252 ? 3.058 -8.760 -14.383 1.00 94.75 252 PHE A CA 1
ATOM 2109 C C . PHE A 1 252 ? 2.316 -9.405 -15.550 1.00 94.75 252 PHE A C 1
ATOM 2111 O O . PHE A 1 252 ? 1.163 -9.068 -15.825 1.00 94.75 252 PHE A O 1
ATOM 2118 N N . ASP A 1 253 ? 3.005 -10.302 -16.244 1.00 95.00 253 ASP A N 1
ATOM 2119 C CA . ASP A 1 253 ? 2.449 -11.165 -17.274 1.00 95.00 253 ASP A CA 1
ATOM 2120 C C . ASP A 1 253 ? 2.290 -12.564 -16.678 1.00 95.00 253 ASP A C 1
ATOM 2122 O O . ASP A 1 253 ? 3.276 -13.239 -16.375 1.00 95.00 253 ASP A O 1
ATOM 2126 N N . TYR A 1 254 ? 1.040 -12.964 -16.461 1.00 93.06 254 TYR A N 1
ATOM 2127 C CA . TYR A 1 254 ? 0.690 -14.224 -15.809 1.00 93.06 254 TYR A CA 1
ATOM 2128 C C . TYR A 1 254 ? 0.814 -15.431 -16.746 1.00 93.06 254 TYR A C 1
ATOM 2130 O O . TYR A 1 254 ? 1.002 -16.549 -16.265 1.00 93.06 254 TYR A O 1
ATOM 2138 N N . GLU A 1 255 ? 0.728 -15.222 -18.063 1.00 93.44 255 GLU A N 1
ATOM 2139 C CA . GLU A 1 255 ? 0.884 -16.290 -19.055 1.00 93.44 255 GLU A CA 1
ATOM 2140 C C . GLU A 1 255 ? 2.368 -16.627 -19.217 1.00 93.44 255 GLU A C 1
ATOM 2142 O O . GLU A 1 255 ? 2.774 -17.780 -19.062 1.00 93.44 255 GLU A O 1
ATOM 2147 N N . GLU A 1 256 ? 3.195 -15.599 -19.415 1.00 95.50 256 GLU A N 1
ATOM 2148 C CA . GLU A 1 256 ? 4.647 -15.736 -19.587 1.00 95.50 256 GLU A CA 1
ATOM 2149 C C . GLU A 1 256 ? 5.410 -15.838 -18.254 1.00 95.50 256 GLU A C 1
ATOM 2151 O O . GLU A 1 256 ? 6.626 -16.060 -18.226 1.00 95.50 256 GLU A O 1
ATOM 2156 N N . LYS A 1 257 ? 4.710 -15.666 -17.125 1.00 96.44 257 LYS A N 1
ATOM 2157 C CA . LYS A 1 257 ? 5.272 -15.645 -15.764 1.00 96.44 257 LYS A CA 1
ATOM 2158 C C . LYS A 1 257 ? 6.458 -14.690 -15.644 1.00 96.44 257 LYS A C 1
ATOM 2160 O O . LYS A 1 257 ? 7.555 -15.049 -15.197 1.00 96.44 257 LYS A O 1
ATOM 2165 N N . SER A 1 258 ? 6.248 -13.459 -16.091 1.00 97.19 258 SER A N 1
ATOM 2166 C CA . SER A 1 258 ? 7.281 -12.429 -16.148 1.00 97.19 258 SER A CA 1
ATOM 2167 C C . SER A 1 258 ? 6.802 -11.118 -15.533 1.00 97.19 258 SER A C 1
ATOM 2169 O O . SER A 1 258 ? 5.610 -10.892 -15.337 1.00 97.19 258 SER A O 1
ATOM 2171 N N . ALA A 1 259 ? 7.745 -10.242 -15.205 1.00 97.50 259 ALA A N 1
ATOM 2172 C CA . ALA A 1 259 ? 7.468 -8.900 -14.720 1.00 97.50 259 ALA A CA 1
ATOM 2173 C C . ALA A 1 259 ? 8.280 -7.888 -15.530 1.00 97.50 259 ALA A C 1
ATOM 2175 O O . ALA A 1 259 ? 9.472 -8.078 -15.771 1.00 97.50 259 ALA A O 1
ATOM 2176 N N . THR A 1 260 ? 7.654 -6.792 -15.944 1.00 97.56 260 THR A N 1
ATOM 2177 C CA . THR A 1 260 ? 8.320 -5.706 -16.669 1.00 97.56 260 THR A CA 1
ATOM 2178 C C . THR A 1 260 ? 8.246 -4.425 -15.856 1.00 97.56 260 THR A C 1
ATOM 2180 O O . THR A 1 260 ? 7.158 -3.929 -15.582 1.00 97.56 260 THR A O 1
ATOM 2183 N N . SER A 1 261 ? 9.405 -3.880 -15.491 1.00 96.75 261 SER A N 1
ATOM 2184 C CA . SER A 1 261 ? 9.542 -2.541 -14.910 1.00 96.75 261 SER A CA 1
ATOM 2185 C C . SER A 1 261 ? 9.556 -1.505 -16.029 1.00 96.75 261 SER A C 1
ATOM 2187 O O . SER A 1 261 ? 10.312 -1.661 -16.988 1.00 96.75 261 SER A O 1
ATOM 2189 N N . TYR A 1 262 ? 8.809 -0.415 -15.871 1.00 95.50 262 TYR A N 1
ATOM 2190 C CA . TYR A 1 262 ? 8.739 0.697 -16.817 1.00 95.50 262 TYR A CA 1
ATOM 2191 C C . TYR A 1 262 ? 9.220 1.984 -16.161 1.00 95.50 262 TYR A C 1
ATOM 2193 O O . TYR A 1 262 ? 8.690 2.401 -15.136 1.00 95.50 262 TYR A O 1
ATOM 2201 N N . LYS A 1 263 ? 10.189 2.650 -16.790 1.00 94.75 263 LYS A N 1
ATOM 2202 C CA . LYS A 1 263 ? 10.648 3.973 -16.375 1.00 94.75 263 LYS A CA 1
ATOM 2203 C C . LYS A 1 263 ? 10.675 4.925 -17.563 1.00 94.75 263 LYS A C 1
ATOM 2205 O O . LYS A 1 263 ? 11.269 4.610 -18.591 1.00 94.75 263 LYS A O 1
ATOM 2210 N N . ASN A 1 264 ? 10.067 6.091 -17.397 1.00 93.00 264 ASN A N 1
ATOM 2211 C CA . ASN A 1 264 ? 10.087 7.177 -18.365 1.00 93.00 264 ASN A CA 1
ATOM 2212 C C . ASN A 1 264 ? 10.979 8.299 -17.840 1.00 93.00 264 ASN A C 1
ATOM 2214 O O . ASN A 1 264 ? 10.836 8.729 -16.697 1.00 93.00 264 ASN A O 1
ATOM 2218 N N . CYS A 1 265 ? 11.891 8.786 -18.671 1.00 93.94 265 CYS A N 1
ATOM 2219 C CA . CYS A 1 265 ? 12.830 9.838 -18.296 1.00 93.94 265 CYS A CA 1
ATOM 2220 C C . CYS A 1 265 ? 12.859 10.939 -19.358 1.00 93.94 265 CYS A C 1
ATOM 2222 O O . CYS A 1 265 ? 12.654 10.647 -20.541 1.00 93.94 265 CYS A O 1
ATOM 2224 N N . PRO A 1 266 ? 13.165 12.192 -18.990 1.00 92.88 266 PRO A N 1
ATOM 2225 C CA . PRO A 1 266 ? 13.442 13.223 -19.978 1.00 92.88 266 PRO A CA 1
ATOM 2226 C C . PRO A 1 266 ? 14.690 12.864 -20.798 1.00 92.88 266 PRO A C 1
ATOM 2228 O O . PRO A 1 266 ? 15.661 12.291 -20.294 1.00 92.88 266 PRO A O 1
ATOM 2231 N N . GLY A 1 267 ? 14.661 13.199 -22.086 1.00 90.50 267 GLY A N 1
ATOM 2232 C CA . GLY A 1 267 ? 15.816 13.114 -22.971 1.00 90.50 267 GLY A CA 1
ATOM 2233 C C . GLY A 1 267 ? 16.738 14.331 -22.849 1.00 90.50 267 GLY A C 1
ATOM 2234 O O . GLY A 1 267 ? 16.658 15.128 -21.919 1.00 90.50 267 GLY A O 1
ATOM 2235 N N . LYS A 1 268 ? 17.652 14.490 -23.813 1.00 88.81 268 LYS A N 1
ATOM 2236 C CA . LYS A 1 268 ? 18.652 15.572 -23.797 1.00 88.81 268 LYS A CA 1
ATOM 2237 C C . LYS A 1 268 ? 18.053 16.951 -24.100 1.00 88.81 268 LYS A C 1
ATOM 2239 O O . LYS A 1 268 ? 18.604 17.957 -23.659 1.00 88.81 268 LYS A O 1
ATOM 2244 N N . LYS A 1 269 ? 17.004 17.012 -24.922 1.00 90.12 269 LYS A N 1
ATOM 2245 C CA . LYS A 1 269 ? 16.342 18.256 -25.345 1.00 90.12 269 LYS A CA 1
ATOM 2246 C C . LYS A 1 269 ? 14.906 18.288 -24.828 1.00 90.12 269 LYS A C 1
ATOM 2248 O O . LYS A 1 269 ? 14.334 17.247 -24.516 1.00 90.12 269 LYS A O 1
ATOM 2253 N N . ASN A 1 270 ? 14.306 19.478 -24.818 1.00 84.62 270 ASN A N 1
ATOM 2254 C CA . ASN A 1 270 ? 12.874 19.623 -24.562 1.00 84.62 270 ASN A CA 1
ATOM 2255 C C . ASN A 1 270 ? 12.067 18.756 -25.542 1.00 84.62 270 ASN A C 1
ATOM 2257 O O . ASN A 1 270 ? 12.354 18.746 -26.741 1.00 84.62 270 ASN A O 1
ATOM 2261 N N . ASN A 1 271 ? 11.057 18.062 -25.013 1.00 89.38 271 ASN A N 1
ATOM 2262 C CA . ASN A 1 271 ? 10.209 17.084 -25.706 1.00 89.38 271 ASN A CA 1
ATOM 2263 C C . ASN A 1 271 ? 10.931 15.820 -26.204 1.00 89.38 271 ASN A C 1
ATOM 2265 O O . ASN A 1 271 ? 10.361 15.066 -26.996 1.00 89.38 271 ASN A O 1
ATOM 2269 N N . ASP A 1 272 ? 12.161 15.563 -25.764 1.00 94.00 272 ASP A N 1
ATOM 2270 C CA . ASP A 1 272 ? 12.762 14.241 -25.906 1.00 94.00 272 ASP A CA 1
ATOM 2271 C C . ASP A 1 272 ? 12.426 13.393 -24.678 1.00 94.00 272 ASP A C 1
ATOM 2273 O O . ASP A 1 272 ? 12.366 13.903 -23.558 1.00 94.00 272 ASP A O 1
ATOM 2277 N N . TYR A 1 273 ? 12.266 12.089 -24.882 1.00 94.88 273 TYR A N 1
ATOM 2278 C CA . TYR A 1 273 ? 11.917 11.140 -23.828 1.00 94.88 273 TYR A CA 1
ATOM 2279 C C . TYR A 1 273 ? 12.709 9.847 -23.991 1.00 94.88 273 TYR A C 1
ATOM 2281 O O . TYR A 1 273 ? 13.101 9.467 -25.097 1.00 94.88 273 TYR A O 1
ATOM 2289 N N . ILE A 1 274 ? 12.945 9.167 -22.879 1.00 96.56 274 ILE A N 1
ATOM 2290 C CA . ILE A 1 274 ? 13.553 7.845 -22.822 1.00 96.56 274 ILE A CA 1
ATOM 2291 C C . ILE A 1 274 ? 12.548 6.905 -22.170 1.00 96.56 274 ILE A C 1
ATOM 2293 O O . ILE A 1 274 ? 12.181 7.115 -21.016 1.00 96.56 274 ILE A O 1
ATOM 2297 N N . ASP A 1 275 ? 12.178 5.850 -22.891 1.00 96.25 275 ASP A N 1
ATOM 2298 C CA . ASP A 1 275 ? 11.417 4.728 -22.349 1.00 96.25 275 ASP A CA 1
ATOM 2299 C C . ASP A 1 275 ? 12.414 3.617 -22.005 1.00 96.25 275 ASP A C 1
ATOM 2301 O O . ASP A 1 275 ? 13.040 3.038 -22.900 1.00 96.25 275 ASP A O 1
ATOM 2305 N N . LEU A 1 276 ? 12.568 3.308 -20.722 1.00 97.44 276 LEU A N 1
ATOM 2306 C CA . LEU A 1 276 ? 13.402 2.219 -20.226 1.00 97.44 276 LEU A CA 1
ATOM 2307 C C . LEU A 1 276 ? 12.515 1.089 -19.699 1.00 97.44 276 LEU A C 1
ATOM 2309 O O . LEU A 1 276 ? 11.618 1.314 -18.886 1.00 97.44 276 LEU A O 1
ATOM 2313 N N . ARG A 1 277 ? 12.789 -0.136 -20.149 1.00 97.44 277 ARG A N 1
ATOM 2314 C CA . ARG A 1 277 ? 12.094 -1.347 -19.711 1.00 97.44 277 ARG A CA 1
ATOM 2315 C C . ARG A 1 277 ? 13.098 -2.386 -19.250 1.00 97.44 277 ARG A C 1
ATOM 2317 O O . ARG A 1 277 ? 13.983 -2.767 -20.013 1.00 97.44 277 ARG A O 1
ATOM 2324 N N . ASP A 1 278 ? 12.940 -2.863 -18.026 1.00 97.62 278 ASP A N 1
ATOM 2325 C CA . ASP A 1 278 ? 13.688 -4.010 -17.512 1.00 97.62 278 ASP A CA 1
ATOM 2326 C C . ASP A 1 278 ? 12.716 -5.190 -17.389 1.00 97.62 278 ASP A C 1
ATOM 2328 O O . ASP A 1 278 ? 11.689 -5.079 -16.722 1.00 97.62 278 ASP A O 1
ATOM 2332 N N . ILE A 1 279 ? 13.026 -6.299 -18.062 1.00 98.00 279 ILE A N 1
ATOM 2333 C CA . ILE A 1 279 ? 12.189 -7.503 -18.118 1.00 98.00 279 ILE A CA 1
ATOM 2334 C C . ILE A 1 279 ? 12.814 -8.570 -17.226 1.00 98.00 279 ILE A C 1
ATOM 2336 O O . ILE A 1 279 ? 13.999 -8.909 -17.358 1.00 98.00 279 ILE A O 1
ATOM 2340 N N . PHE A 1 280 ? 11.997 -9.109 -16.333 1.00 98.44 280 PHE A N 1
ATOM 2341 C CA . PHE A 1 280 ? 12.357 -10.091 -15.329 1.00 98.44 280 PHE A CA 1
ATOM 2342 C C . PHE A 1 280 ? 11.566 -11.372 -15.560 1.00 98.44 280 PHE A C 1
ATOM 2344 O O . PHE A 1 280 ? 10.345 -11.338 -15.670 1.00 98.44 280 PHE A O 1
ATOM 2351 N N . GLN A 1 281 ? 12.263 -12.502 -15.598 1.00 98.25 281 GLN A N 1
ATOM 2352 C CA . GLN A 1 281 ? 11.641 -13.818 -15.654 1.00 98.25 281 GLN A CA 1
ATOM 2353 C C . GLN A 1 281 ? 11.540 -14.387 -14.244 1.00 98.25 281 GLN A C 1
ATOM 2355 O O . GLN A 1 281 ? 12.527 -14.348 -13.499 1.00 98.25 281 GLN A O 1
ATOM 2360 N N . TYR A 1 282 ? 10.387 -14.951 -13.894 1.00 98.06 282 TYR A N 1
ATOM 2361 C CA . TYR A 1 282 ? 10.270 -15.732 -12.672 1.00 98.06 282 TYR A CA 1
ATOM 2362 C C . TYR A 1 282 ? 11.000 -17.065 -12.811 1.00 98.06 282 TYR A C 1
ATOM 2364 O O . TYR A 1 282 ? 10.854 -17.777 -13.804 1.00 98.06 282 TYR A O 1
ATOM 2372 N N . THR A 1 283 ? 11.808 -17.396 -11.810 1.00 96.06 283 THR A N 1
ATOM 2373 C CA . THR A 1 283 ? 12.683 -18.579 -11.823 1.00 96.06 283 THR A CA 1
ATOM 2374 C C . THR A 1 283 ? 12.290 -19.636 -10.792 1.00 96.06 283 THR A C 1
ATOM 2376 O O . THR A 1 283 ? 13.000 -20.626 -10.634 1.00 96.06 283 THR A O 1
ATOM 2379 N N . GLY A 1 284 ? 11.153 -19.449 -10.113 1.00 93.50 284 GLY A N 1
ATOM 2380 C CA . GLY A 1 284 ? 10.746 -20.260 -8.966 1.00 93.50 284 GLY A CA 1
ATOM 2381 C C . GLY A 1 284 ? 11.292 -19.722 -7.643 1.00 93.50 284 GLY A C 1
ATOM 2382 O O . GLY A 1 284 ? 12.101 -18.794 -7.622 1.00 93.50 284 GLY A O 1
ATOM 2383 N N . ASN A 1 285 ? 10.837 -20.311 -6.533 1.00 91.69 285 ASN A N 1
ATOM 2384 C CA . ASN A 1 285 ? 11.257 -19.975 -5.166 1.00 91.69 285 ASN A CA 1
ATOM 2385 C C . ASN A 1 285 ? 11.171 -18.473 -4.844 1.00 91.69 285 ASN A C 1
ATOM 2387 O O . ASN A 1 285 ? 12.094 -17.915 -4.251 1.00 91.69 285 ASN A O 1
ATOM 2391 N N . ASN A 1 286 ? 10.088 -17.810 -5.270 1.00 95.12 286 ASN A N 1
ATOM 2392 C CA . ASN A 1 286 ? 9.867 -16.379 -5.034 1.00 95.12 286 ASN A CA 1
ATOM 2393 C C . ASN A 1 286 ? 11.007 -15.493 -5.586 1.00 95.12 286 ASN A C 1
ATOM 2395 O O . ASN A 1 286 ? 11.285 -14.417 -5.057 1.00 95.12 286 ASN A O 1
ATOM 2399 N N . HIS A 1 287 ? 11.687 -15.947 -6.650 1.00 96.56 287 HIS A N 1
ATOM 2400 C CA . HIS A 1 287 ? 12.849 -15.274 -7.222 1.00 96.56 287 HIS A CA 1
ATOM 2401 C C . HIS A 1 287 ? 12.670 -14.892 -8.691 1.00 96.56 287 HIS A C 1
ATOM 2403 O O . HIS A 1 287 ? 12.256 -15.696 -9.535 1.00 96.56 287 HIS A O 1
ATOM 2409 N N . TYR A 1 288 ? 13.096 -13.671 -9.006 1.00 98.25 288 TYR A N 1
ATOM 2410 C CA . TYR A 1 288 ? 13.098 -13.098 -10.344 1.00 98.25 288 TYR A CA 1
ATOM 2411 C C . TYR A 1 288 ? 14.512 -12.835 -10.850 1.00 98.25 288 TYR A C 1
ATOM 2413 O O . TYR A 1 288 ? 15.351 -12.270 -10.150 1.00 98.25 288 TYR A O 1
ATOM 2421 N N . LYS A 1 289 ? 14.763 -13.149 -12.121 1.00 97.62 289 LYS A N 1
ATOM 2422 C CA . LYS A 1 289 ? 16.015 -12.813 -12.805 1.00 97.62 289 LYS A CA 1
ATOM 2423 C C . LYS A 1 289 ? 15.748 -11.793 -13.900 1.00 97.62 289 LYS A C 1
ATOM 2425 O O . LYS A 1 289 ? 14.962 -12.059 -14.805 1.00 97.62 289 LYS A O 1
ATOM 2430 N N . ARG A 1 290 ? 16.453 -10.657 -13.890 1.00 97.31 290 ARG A N 1
ATOM 2431 C CA . ARG A 1 290 ? 16.437 -9.737 -15.039 1.00 97.31 290 ARG A CA 1
ATOM 2432 C C . ARG A 1 290 ? 17.072 -10.426 -16.247 1.00 97.31 290 ARG A C 1
ATOM 2434 O O . ARG A 1 290 ? 18.255 -10.764 -16.209 1.00 97.31 290 ARG A O 1
ATOM 2441 N N . VAL A 1 291 ? 16.297 -10.617 -17.309 1.00 97.94 291 VAL A N 1
ATOM 2442 C CA . VAL A 1 291 ? 16.730 -11.307 -18.537 1.00 97.94 291 VAL A CA 1
ATOM 2443 C C . VAL A 1 291 ? 17.013 -10.344 -19.683 1.00 97.94 291 VAL A C 1
ATOM 2445 O O . VAL A 1 291 ? 17.819 -10.657 -20.557 1.00 97.94 291 VAL A O 1
ATOM 2448 N N . LYS A 1 292 ? 16.388 -9.161 -19.681 1.00 97.06 292 LYS A N 1
ATOM 2449 C CA . LYS A 1 292 ? 16.530 -8.185 -20.763 1.00 97.06 292 LYS A CA 1
ATOM 2450 C C . LYS A 1 292 ? 16.347 -6.758 -20.254 1.00 97.06 292 LYS A C 1
ATOM 2452 O O . LYS A 1 292 ? 15.562 -6.510 -19.345 1.00 97.06 292 LYS A O 1
ATOM 2457 N N . THR A 1 293 ? 17.061 -5.829 -20.880 1.00 96.75 293 THR A N 1
ATOM 2458 C CA . THR A 1 293 ? 16.835 -4.386 -20.768 1.00 96.75 293 THR A CA 1
ATOM 2459 C C . THR A 1 293 ? 16.582 -3.852 -22.170 1.00 96.75 293 THR A C 1
ATOM 2461 O O . THR A 1 293 ? 17.394 -4.064 -23.071 1.00 96.75 293 THR A O 1
ATOM 2464 N N . GLU A 1 294 ? 15.478 -3.144 -22.356 1.00 97.44 294 GLU A N 1
ATOM 2465 C CA . GLU A 1 294 ? 15.152 -2.422 -23.580 1.00 97.44 294 GLU A CA 1
ATOM 2466 C C . GLU A 1 294 ? 15.143 -0.929 -23.281 1.00 97.44 294 GLU A C 1
ATOM 2468 O O . GLU A 1 294 ? 14.640 -0.497 -22.247 1.00 97.44 294 GLU A O 1
ATOM 2473 N N . CYS A 1 295 ? 15.708 -0.123 -24.176 1.00 97.94 295 CYS A N 1
ATOM 2474 C CA . CYS A 1 295 ? 15.693 1.322 -24.009 1.00 97.94 295 CYS A CA 1
ATOM 2475 C C . CYS A 1 295 ? 15.511 2.010 -25.352 1.00 97.94 295 CYS A C 1
ATOM 2477 O O . CYS A 1 295 ? 16.307 1.806 -26.279 1.00 97.94 295 CYS A O 1
ATOM 2479 N N . LEU A 1 296 ? 14.482 2.848 -25.430 1.00 97.69 296 LEU A N 1
ATOM 2480 C CA . LEU A 1 296 ? 14.135 3.606 -26.617 1.00 97.69 296 LEU A CA 1
ATOM 2481 C C . LEU A 1 296 ? 14.222 5.104 -26.329 1.00 97.69 296 LEU A C 1
ATOM 2483 O O . LEU A 1 296 ? 13.514 5.634 -25.479 1.00 97.69 296 LEU A O 1
ATOM 2487 N N . TYR A 1 297 ? 15.077 5.791 -27.080 1.00 97.69 297 TYR A N 1
ATOM 2488 C CA . TYR A 1 297 ? 15.144 7.244 -27.104 1.00 97.69 297 TYR A CA 1
ATOM 2489 C C . TYR A 1 297 ? 14.177 7.768 -28.164 1.00 97.69 297 TYR A C 1
ATOM 2491 O O . TYR A 1 297 ? 14.276 7.390 -29.337 1.00 97.69 297 TYR A O 1
ATOM 2499 N N . ARG A 1 298 ? 13.289 8.676 -27.770 1.00 96.00 298 ARG A N 1
ATOM 2500 C CA . ARG A 1 298 ? 12.314 9.336 -28.636 1.00 96.00 298 ARG A CA 1
ATOM 2501 C C . ARG A 1 298 ? 12.628 10.825 -28.722 1.00 96.00 298 ARG A C 1
ATOM 2503 O O . ARG A 1 298 ? 12.686 11.502 -27.702 1.00 96.00 298 ARG A O 1
ATOM 2510 N N . GLU A 1 299 ? 12.850 11.328 -29.933 1.00 94.94 299 GLU A N 1
ATOM 2511 C CA . GLU A 1 299 ? 13.241 12.723 -30.174 1.00 94.94 299 GLU A CA 1
ATOM 2512 C C . GLU A 1 299 ? 12.068 13.554 -30.712 1.00 94.94 299 GLU A C 1
ATOM 2514 O O . GLU A 1 299 ? 11.376 13.138 -31.651 1.00 94.94 299 GLU A O 1
ATOM 2519 N N . GLY A 1 300 ? 11.903 14.762 -30.168 1.00 92.00 300 GLY A N 1
ATOM 2520 C CA . GLY A 1 300 ? 11.022 15.801 -30.696 1.00 92.00 300 GLY A CA 1
ATOM 2521 C C . GLY A 1 300 ? 9.540 15.438 -30.665 1.00 92.00 300 GLY A C 1
ATOM 2522 O O . GLY A 1 300 ? 8.881 15.465 -31.709 1.00 92.00 300 GLY A O 1
ATOM 2523 N N . GLY A 1 301 ? 9.029 15.093 -29.485 1.00 90.69 301 GLY A N 1
ATOM 2524 C CA . GLY A 1 301 ? 7.608 14.865 -29.247 1.00 90.69 301 GLY A CA 1
ATOM 2525 C C . GLY A 1 301 ? 6.749 16.069 -29.656 1.00 90.69 301 GLY A C 1
ATOM 2526 O O . GLY A 1 301 ? 7.100 17.223 -29.388 1.00 90.69 301 GLY A O 1
ATOM 2527 N N . HIS A 1 302 ? 5.650 15.809 -30.361 1.00 91.50 302 HIS A N 1
ATOM 2528 C CA . HIS A 1 302 ? 4.713 16.824 -30.840 1.00 91.50 302 HIS A CA 1
ATOM 2529 C C . HIS A 1 302 ? 3.310 16.241 -31.020 1.00 91.50 302 HIS A C 1
ATOM 2531 O O . HIS A 1 302 ? 3.154 15.053 -31.278 1.00 91.50 302 HIS A O 1
ATOM 2537 N N . VAL A 1 303 ? 2.284 17.088 -30.923 1.00 92.69 303 VAL A N 1
ATOM 2538 C CA . VAL A 1 303 ? 0.919 16.709 -31.310 1.00 92.69 303 VAL A CA 1
ATOM 2539 C C . VAL A 1 303 ? 0.795 16.852 -32.823 1.00 92.69 303 VAL A C 1
ATOM 2541 O O . VAL A 1 303 ? 0.985 17.943 -33.369 1.00 92.69 303 VAL A O 1
ATOM 2544 N N . ASN A 1 304 ? 0.500 15.750 -33.501 1.00 90.50 304 ASN A N 1
ATOM 2545 C CA . ASN A 1 304 ? 0.161 15.740 -34.911 1.00 90.50 304 ASN A CA 1
ATOM 2546 C C . ASN A 1 304 ? -1.228 16.374 -35.084 1.00 90.50 304 ASN A C 1
ATOM 2548 O O . ASN A 1 304 ? -2.210 15.927 -34.496 1.00 90.50 304 ASN A O 1
ATOM 2552 N N . LYS A 1 305 ? -1.295 17.455 -35.865 1.00 91.56 305 LYS A N 1
ATOM 2553 C CA . LYS A 1 305 ? -2.510 18.265 -36.030 1.00 91.56 305 LYS A CA 1
ATOM 2554 C C . LYS A 1 305 ? -3.597 17.570 -36.849 1.00 91.56 305 LYS A C 1
ATOM 2556 O O . LYS A 1 305 ? -4.758 17.940 -36.724 1.00 91.56 305 LYS A O 1
ATOM 2561 N N . ASP A 1 306 ? -3.230 16.581 -37.659 1.00 92.50 306 ASP A N 1
ATOM 2562 C CA . ASP A 1 306 ? -4.159 15.917 -38.575 1.00 92.50 306 ASP A CA 1
ATOM 2563 C C . ASP A 1 306 ? -4.970 14.830 -37.861 1.00 92.50 306 ASP A C 1
ATOM 2565 O O . ASP A 1 306 ? -6.119 14.569 -38.210 1.00 92.50 306 ASP A O 1
ATOM 2569 N N . ASN A 1 307 ? -4.383 14.197 -36.840 1.00 92.38 307 ASN A N 1
ATOM 2570 C CA . ASN A 1 307 ? -5.006 13.100 -36.097 1.00 92.38 307 ASN A CA 1
ATOM 2571 C C . ASN A 1 307 ? -5.122 13.361 -34.581 1.00 92.38 307 ASN A C 1
ATOM 2573 O O . ASN A 1 307 ? -5.634 12.504 -33.860 1.00 92.38 307 ASN A O 1
ATOM 2577 N N . ASN A 1 308 ? -4.653 14.520 -34.100 1.00 89.81 308 ASN A N 1
ATOM 2578 C CA . ASN A 1 308 ? -4.568 14.899 -32.685 1.00 89.81 308 ASN A CA 1
ATOM 2579 C C . ASN A 1 308 ? -3.829 13.881 -31.795 1.00 89.81 308 ASN A C 1
ATOM 2581 O O . ASN A 1 308 ? -4.085 13.799 -30.593 1.00 89.81 308 ASN A O 1
ATOM 2585 N N . ARG A 1 309 ? -2.898 13.098 -32.355 1.00 91.44 309 ARG A N 1
ATOM 2586 C CA . ARG A 1 309 ? -2.085 12.128 -31.606 1.00 91.44 309 ARG A CA 1
ATOM 2587 C C . ARG A 1 309 ? -0.717 12.697 -31.275 1.00 91.44 309 ARG A C 1
ATOM 2589 O O . ARG A 1 309 ? -0.137 13.455 -32.045 1.00 91.44 309 ARG A O 1
ATOM 2596 N N . TYR A 1 310 ? -0.184 12.304 -30.125 1.00 88.94 310 TYR A N 1
ATOM 2597 C CA . TYR A 1 310 ? 1.193 12.620 -29.766 1.00 88.94 310 TYR A CA 1
ATOM 2598 C C . TYR A 1 310 ? 2.155 11.679 -30.502 1.00 88.94 310 TYR A C 1
ATOM 2600 O O . TYR A 1 310 ? 2.039 10.457 -30.405 1.00 88.94 310 TYR A O 1
ATOM 2608 N N . GLU A 1 311 ? 3.099 12.245 -31.245 1.00 92.25 311 GLU A N 1
ATOM 2609 C CA . GLU A 1 311 ? 4.037 11.534 -32.111 1.00 92.25 311 GLU A CA 1
ATOM 2610 C C . GLU A 1 311 ? 5.473 12.025 -31.888 1.00 92.25 311 GLU A C 1
ATOM 2612 O O . GLU A 1 311 ? 5.724 13.105 -31.351 1.00 92.25 311 GLU A O 1
ATOM 2617 N N . TYR A 1 312 ? 6.445 11.226 -32.330 1.00 93.06 312 TYR A N 1
ATOM 2618 C CA . TYR A 1 312 ? 7.871 11.520 -32.185 1.00 93.06 312 TYR A CA 1
ATOM 2619 C C . TYR A 1 312 ? 8.533 11.567 -33.553 1.00 93.06 312 TYR A C 1
ATOM 2621 O O . TYR A 1 312 ? 8.299 10.694 -34.387 1.00 93.06 312 TYR A O 1
ATOM 2629 N N . ARG A 1 313 ? 9.406 12.554 -33.773 1.00 92.19 313 ARG A N 1
ATOM 2630 C CA . ARG A 1 313 ? 10.085 12.743 -35.065 1.00 92.19 313 ARG A CA 1
ATOM 2631 C C . ARG A 1 313 ? 11.051 11.612 -35.386 1.00 92.19 313 ARG A C 1
ATOM 2633 O O . ARG A 1 313 ? 11.196 11.241 -36.546 1.00 92.19 313 ARG A O 1
ATOM 2640 N N . LYS A 1 314 ? 11.769 11.118 -34.374 1.00 93.88 314 LYS A N 1
ATOM 2641 C CA . LYS A 1 314 ? 12.756 10.040 -34.518 1.00 93.88 314 LYS A CA 1
ATOM 2642 C C . LYS A 1 314 ? 12.745 9.139 -33.297 1.00 93.88 314 LYS A C 1
ATOM 2644 O O . LYS A 1 314 ? 12.469 9.584 -32.185 1.00 93.88 314 LYS A O 1
ATOM 2649 N N . GLN A 1 315 ? 13.089 7.876 -33.518 1.00 95.94 315 GLN A N 1
ATOM 2650 C CA . GLN A 1 315 ? 13.232 6.874 -32.471 1.00 95.94 315 GLN A CA 1
ATOM 2651 C C . GLN A 1 315 ? 14.514 6.079 -32.719 1.00 95.94 315 GLN A C 1
ATOM 2653 O O . GLN A 1 315 ? 14.857 5.791 -33.866 1.00 95.94 315 GLN A O 1
ATOM 2658 N N . ARG A 1 316 ? 15.251 5.757 -31.655 1.00 96.44 316 ARG A N 1
ATOM 2659 C CA . ARG A 1 316 ? 16.460 4.923 -31.723 1.00 96.44 316 ARG A CA 1
ATOM 2660 C C . ARG A 1 316 ? 16.704 4.202 -30.404 1.00 96.44 316 ARG A C 1
ATOM 2662 O O . ARG A 1 316 ? 16.209 4.628 -29.366 1.00 96.44 316 ARG A O 1
ATOM 2669 N N . ALA A 1 317 ? 17.553 3.181 -30.426 1.00 97.44 317 ALA A N 1
ATOM 2670 C CA . ALA A 1 317 ? 18.077 2.604 -29.194 1.00 97.44 317 ALA A CA 1
ATOM 2671 C C . ALA A 1 317 ? 18.851 3.653 -28.369 1.00 97.44 317 ALA A C 1
ATOM 2673 O O . ALA A 1 317 ? 19.523 4.545 -28.915 1.00 97.44 317 ALA A O 1
ATOM 2674 N N . CYS A 1 318 ? 18.760 3.544 -27.045 1.00 97.62 318 CYS A N 1
ATOM 2675 C CA . CYS A 1 318 ? 19.530 4.386 -26.136 1.00 97.62 318 CYS A CA 1
ATOM 2676 C C . CYS A 1 318 ? 21.026 4.061 -26.169 1.00 97.62 318 CYS A C 1
ATOM 2678 O O . CYS A 1 318 ? 21.447 2.922 -26.367 1.00 97.62 318 CYS A O 1
ATOM 2680 N N . LYS A 1 319 ? 21.844 5.070 -25.881 1.00 96.62 319 LYS A N 1
ATOM 2681 C CA . LYS A 1 319 ? 23.269 4.913 -25.578 1.00 96.62 319 LYS A CA 1
ATOM 2682 C C . LYS A 1 319 ? 23.444 4.458 -24.121 1.00 96.62 319 LYS A C 1
ATOM 2684 O O . LYS A 1 319 ? 22.627 4.826 -23.278 1.00 96.62 319 LYS A O 1
ATOM 2689 N N . PRO A 1 320 ? 24.552 3.784 -23.759 1.00 96.00 320 PRO A N 1
ATOM 2690 C CA . PRO A 1 320 ? 24.783 3.332 -22.381 1.00 96.00 320 PRO A CA 1
ATOM 2691 C C . PRO A 1 320 ? 24.661 4.436 -21.317 1.00 96.00 320 PRO A C 1
ATOM 2693 O O . PRO A 1 320 ? 24.051 4.226 -20.274 1.00 96.00 320 PRO A O 1
ATOM 2696 N N . LYS A 1 321 ? 25.166 5.647 -21.600 1.00 95.62 321 LYS A N 1
ATOM 2697 C CA . LYS A 1 321 ? 25.045 6.800 -20.686 1.00 95.62 321 LYS A CA 1
ATOM 2698 C C . LYS A 1 321 ? 23.597 7.261 -20.478 1.00 95.62 321 LYS A C 1
ATOM 2700 O O . LYS A 1 321 ? 23.276 7.741 -19.401 1.00 95.62 321 LYS A O 1
ATOM 2705 N N . GLU A 1 322 ? 22.738 7.114 -21.487 1.00 96.56 322 GLU A N 1
ATOM 2706 C CA . GLU A 1 322 ? 21.315 7.478 -21.407 1.00 96.56 322 GLU A CA 1
ATOM 2707 C C . GLU A 1 322 ? 20.554 6.474 -20.530 1.00 96.56 322 GLU A C 1
ATOM 2709 O O . GLU A 1 322 ? 19.727 6.878 -19.722 1.00 96.56 322 GLU A O 1
ATOM 2714 N N . ILE A 1 323 ? 20.906 5.183 -20.609 1.00 95.56 323 ILE A N 1
ATOM 2715 C CA . ILE A 1 323 ? 20.357 4.138 -19.729 1.00 95.56 323 ILE A CA 1
ATOM 2716 C C . ILE A 1 323 ? 20.729 4.418 -18.269 1.00 95.56 323 ILE A C 1
ATOM 2718 O O . ILE A 1 323 ? 19.859 4.425 -17.402 1.00 95.56 323 ILE A O 1
ATOM 2722 N N . VAL A 1 324 ? 22.013 4.675 -17.992 1.00 95.00 324 VAL A N 1
ATOM 2723 C CA . VAL A 1 324 ? 22.487 4.991 -16.632 1.00 95.00 324 VAL A CA 1
ATOM 2724 C C . VAL A 1 324 ? 21.840 6.276 -16.112 1.00 95.00 324 VAL A C 1
ATOM 2726 O O . VAL A 1 324 ? 21.360 6.302 -14.983 1.00 95.00 324 VAL A O 1
ATOM 2729 N N . GLY A 1 325 ? 21.773 7.319 -16.946 1.00 95.25 325 GLY A N 1
ATOM 2730 C CA . GLY A 1 325 ? 21.114 8.575 -16.596 1.00 95.25 325 GLY A CA 1
ATOM 2731 C C . GLY A 1 325 ? 19.638 8.381 -16.251 1.00 95.25 325 GLY A C 1
ATOM 2732 O O . GLY A 1 325 ? 19.190 8.866 -15.220 1.00 95.25 325 GLY A O 1
ATOM 2733 N N . CYS A 1 326 ? 18.905 7.608 -17.056 1.00 95.38 326 CYS A N 1
ATOM 2734 C CA . CYS A 1 326 ? 17.497 7.326 -16.797 1.00 95.38 326 CYS A CA 1
ATOM 2735 C C . CYS A 1 326 ? 17.296 6.478 -15.532 1.00 95.38 326 CYS A C 1
ATOM 2737 O O . CYS A 1 326 ? 16.417 6.772 -14.730 1.00 95.38 326 CYS A O 1
ATOM 2739 N N . ARG A 1 327 ? 18.148 5.479 -15.265 1.00 93.38 327 ARG A N 1
ATOM 2740 C CA . ARG A 1 327 ? 18.073 4.713 -14.007 1.00 93.38 327 ARG A CA 1
ATOM 2741 C C . ARG A 1 327 ? 18.215 5.605 -12.774 1.00 93.38 327 ARG A C 1
ATOM 2743 O O . ARG A 1 327 ? 17.443 5.433 -11.838 1.00 93.38 327 ARG A O 1
ATOM 2750 N N . ASN A 1 328 ? 19.101 6.595 -12.823 1.00 92.62 328 ASN A N 1
ATOM 2751 C CA . ASN A 1 328 ? 19.340 7.523 -11.716 1.00 92.62 328 ASN A CA 1
ATOM 2752 C C . ASN A 1 328 ? 18.379 8.722 -11.682 1.00 92.62 328 ASN A C 1
ATOM 2754 O O . ASN A 1 328 ? 18.438 9.516 -10.748 1.00 92.62 328 ASN A O 1
ATOM 2758 N N . TYR A 1 329 ? 17.525 8.885 -12.694 1.00 91.81 329 TYR A N 1
ATOM 2759 C CA . TYR A 1 329 ? 16.548 9.967 -12.730 1.00 91.81 329 TYR A CA 1
ATOM 2760 C C . TYR A 1 329 ? 15.508 9.782 -11.619 1.00 91.81 329 TYR A C 1
ATOM 2762 O O . TYR A 1 329 ? 14.949 8.692 -11.461 1.00 91.81 329 TYR A O 1
ATOM 2770 N N . ILE A 1 330 ? 15.254 10.855 -10.875 1.00 86.69 330 ILE A N 1
ATOM 2771 C CA . ILE A 1 330 ? 14.206 10.946 -9.860 1.00 86.69 330 ILE A CA 1
ATOM 2772 C C . ILE A 1 330 ? 13.177 11.933 -10.396 1.00 86.69 330 ILE A C 1
ATOM 2774 O O . ILE A 1 330 ? 13.524 13.068 -10.726 1.00 86.69 330 ILE A O 1
ATOM 2778 N N . ASP A 1 331 ? 11.933 11.481 -10.511 1.00 82.00 331 ASP A N 1
ATOM 2779 C CA . ASP A 1 331 ? 10.826 12.350 -10.883 1.00 82.00 331 ASP A CA 1
ATOM 2780 C C . ASP A 1 331 ? 10.372 13.133 -9.646 1.00 82.00 331 ASP A C 1
ATOM 2782 O O . ASP A 1 331 ? 9.902 12.552 -8.672 1.00 82.00 331 ASP A O 1
ATOM 2786 N N . THR A 1 332 ? 10.551 14.450 -9.666 1.00 78.06 332 THR A N 1
ATOM 2787 C CA . THR A 1 332 ? 10.154 15.344 -8.569 1.00 78.06 332 THR A CA 1
ATOM 2788 C C . THR A 1 332 ? 8.842 16.067 -8.859 1.00 78.06 332 THR A C 1
ATOM 2790 O O . THR A 1 332 ? 8.509 17.010 -8.148 1.00 78.06 332 THR A O 1
ATOM 2793 N N . SER A 1 333 ? 8.133 15.710 -9.934 1.00 77.12 333 SER A N 1
ATOM 2794 C CA . SER A 1 333 ? 6.805 16.254 -10.201 1.00 77.12 333 SER A CA 1
ATOM 2795 C C . SER A 1 333 ? 5.797 15.706 -9.198 1.00 77.12 333 SER A C 1
ATOM 2797 O O . SER A 1 333 ? 5.820 14.513 -8.875 1.00 77.12 333 SER A O 1
ATOM 2799 N N . ASP A 1 334 ? 4.936 16.602 -8.729 1.00 66.81 334 ASP A N 1
ATOM 2800 C CA . ASP A 1 334 ? 3.795 16.289 -7.882 1.00 66.81 334 ASP A CA 1
ATOM 2801 C C . ASP A 1 334 ? 2.623 15.867 -8.779 1.00 66.81 334 ASP A C 1
ATOM 2803 O O . ASP A 1 334 ? 2.232 16.603 -9.690 1.00 66.81 334 ASP A O 1
ATOM 2807 N N . TYR A 1 335 ? 2.137 14.644 -8.580 1.00 68.75 335 TYR A N 1
ATOM 2808 C CA . TYR A 1 335 ? 0.999 14.084 -9.313 1.00 68.75 335 TYR A CA 1
ATOM 2809 C C . TYR A 1 335 ? -0.178 13.773 -8.382 1.00 68.75 335 TYR A C 1
ATOM 2811 O O . TYR A 1 335 ? -1.158 13.192 -8.848 1.00 68.75 335 TYR A O 1
ATOM 2819 N N . ASP A 1 336 ? -0.090 14.149 -7.103 1.00 54.06 336 ASP A N 1
ATOM 2820 C CA . ASP A 1 336 ? -1.070 13.792 -6.074 1.00 54.06 336 ASP A CA 1
ATOM 2821 C C . ASP A 1 336 ? -2.230 14.816 -5.982 1.00 54.06 336 ASP A C 1
ATOM 2823 O O . ASP A 1 336 ? -3.110 14.686 -5.137 1.00 54.06 336 ASP A O 1
ATOM 2827 N N . GLU A 1 337 ? -2.290 15.806 -6.889 1.00 42.72 337 GLU A N 1
ATOM 2828 C CA . GLU A 1 337 ? -3.384 16.796 -7.003 1.00 42.72 337 GLU A CA 1
ATOM 2829 C C . GLU A 1 337 ? -4.590 16.346 -7.874 1.00 42.72 337 GLU A C 1
ATOM 2831 O O . GLU A 1 337 ? -5.386 17.193 -8.291 1.00 42.72 337 GLU A O 1
ATOM 2836 N N . TYR A 1 338 ? -4.750 15.051 -8.181 1.00 36.50 338 TYR A N 1
ATOM 2837 C CA . TYR A 1 338 ? -5.829 14.554 -9.063 1.00 36.50 338 TYR A CA 1
ATOM 2838 C C . TYR A 1 338 ? -7.011 13.900 -8.352 1.00 36.50 338 TYR A C 1
ATOM 2840 O O . TYR A 1 338 ? -6.788 12.966 -7.551 1.00 36.50 338 TYR A O 1
#

pLDDT: mean 85.93, std 15.66, range [31.55, 98.62]

Radius of gyration: 24.07 Å; chains: 1; bounding box: 54×90×62 Å

Foldseek 3Di:
DDPDDPPPPPPPPPPPPQFFKWWWKWDDQAPWTKIWIDTQQWIWMQTRVQRFIKTWPGQPPDDPDQKGWTFIGHLVDPPDGDKIKIWGNDDNVCVRPPPPPPQWTWTHIRVGGIDIIGIPDMAGQPDPCRLAPPWDFQDWAWASDAAPFKGKTFGWTDDGNGAIFGFWMFIATSRNRHTQDIGGRDPQAHDPGNHQKDFDNQDDLLLPRGSRKIWGWRDDPDDWFTWIWIWHQDPVVRDIDTAPDDAGDWDADNVQQKIKHWFKDADPDPPKIKIKIFIWHNDDPSYIDGDDIFMKIFADWDQDPVVRDIDGPDIDTDDPVVNVVRVPDDDPDDPPPD

Organism: NCBI:txid1798183

Sequence (338 aa):
MKYIKCILLTILLIPAISHAIFRIYTGTIGQDNAEFYFDDDSAVYLDGKEHQVKRLSFIRERERNDKFNFKVYYANSFKKILDKIVIENFDLGIFYHDADAYQYLTGYSLNGDMISLHKTFEYKKYDERSLREAEFNNIDYLQQDNTKDFYFKVIVSKQKNEEAKIVGIKIYSRHDGRLIQTITGIKGCEFNSYASIMNHEKSDYNFDGDNNDFFLVKDRYHGPNSTAEYYVYDKTQQQFVKLNLEGHAFRFDYEEKSATSYKNCPGKKNNDYIDLRDIFQYTGNNHYKRVKTECLYREGGHVNKDNNRYEYRKQRACKPKEIVGCRNYIDTSDYDEY

Secondary structure (DSSP, 8-state):
--------------------EEEEEEEEETTEEEEEEEETTEEEEEETTTTEEEEEPPTT---SSSEEEEEEEETTEEEEEEEEEEEES--HHHHHH-SSS-SEEEEE-TT-PEEEEEEEEEEETT-HHHHHH--EEEEEEE-S---SSEEEEEEEEE-TTS-EEEEEEEEEETTT--EEEEEE---S-B--GGGSEE--TT--SSSSS-TT-EEEESS-SSSTT--EEEEEEETTTTEEEE----SSS-EEETTTTEEEEEEEEE-SSTT-EEEEEEEEEE-STT-EEEEEEEEEEEEEEEE-TTT--EEEEEEEEPPHHHHHHHHH----------